Protein AF-0000000066372927 (afdb_homodimer)

Nearest PDB structures (foldseek):
  7dqb-assembly1_A  TM=7.943E-01  e=4.932E-03  Microbacterium hydrocarbonoxydans
  8pvz-assembly1_B  TM=6.864E-01  e=8.449E-03  Deinococcus radiodurans
  3tqn-assembly2_B  TM=5.532E-01  e=3.294E-03  Coxiella burnetii
  2h09-assembly1_A-2  TM=6.814E-01  e=2.836E-02  Escherichia coli
  2qq9-assembly1_A-2  TM=7.497E-01  e=5.196E-02  Corynebacterium diphtheriae

Radius of gyration: 18.51 Å; Cα contacts (8 Å, |Δi|>4): 242; chains: 2; bounding box: 54×47×29 Å

Solvent-accessible surface area (backbone atoms only — not comparable to full-atom values): 10158 Å² total; per-residue (Å²): 132,83,65,49,70,69,56,48,48,37,51,49,54,59,63,58,40,68,78,26,77,84,75,24,36,41,61,60,56,50,11,66,74,66,73,47,49,55,70,62,46,50,57,37,46,50,38,34,36,74,72,30,42,26,36,76,44,95,88,65,16,31,29,77,16,66,55,44,49,51,52,24,50,50,50,52,52,49,51,49,50,52,51,49,51,51,50,53,50,49,54,66,73,93,130,84,65,48,68,69,57,48,48,38,51,50,53,60,63,57,39,66,77,27,80,84,76,24,38,39,63,62,57,50,11,66,74,68,74,45,51,55,69,61,44,48,55,37,46,50,36,35,37,73,72,29,42,24,36,75,44,93,88,66,15,31,32,76,16,66,54,45,49,50,52,25,47,50,49,50,51,50,50,50,51,52,50,49,51,51,49,52,48,51,53,64,73,93

Foldseek 3Di:
DDDDPLVVLLVLLLVVQVPDAPPTAALVRSCVVVVHDSVSSVVSVVVCVVVQQWHQDPVRHIHGGPVVVVVVVVVVVVVVVVVVVVVVVVVVVD/DDDDPLVVLLVLLLVVQVPDAPPTAALVRSCVVVVHDSVSSVVSVVVCVVVQQWHQDPVRHIHGGPVVVVVVVVVVVVVVVVVVVVVVVVVVVD

Sequence (188 aa):
MATSKKAQRLLRVFLAMDAHPVIGISNKELSDGLGLTPSQVSRDIDDLVASGLVIKLENGNYAYGIKTLQIAERFRKQQERLNARLQELENRIYMATSKKAQRLLRVFLAMDAHPVIGISNKELSDGLGLTPSQVSRDIDDLVASGLVIKLENGNYAYGIKTLQIAERFRKQQERLNARLQELENRIY

Secondary structure (DSSP, 8-state):
-PPPHHHHHHHHHHHHGGG-TTT-B-HHHHHHHHT--HHHHHHHHHHHHHHTSEEE-TTS-EEE-HHHHHHHHHHHHHHHHHHHHHHHHHHHH-/-PPPHHHHHHHHHHHHGGG-TTT-B-HHHHHHHHT--HHHHHHHHHHHHHHTSEEE-TTS-EEE-HHHHHHHHHHHHHHHHHHHHHHHHHHHH-

Organism: Neisseria gonorrhoeae (strain ATCC 700825 / FA 1090) (NCBI:txid242231)

InterPro domains:
  IPR036388 Winged helix-like DNA-binding domain superfamily [G3DSA:1.10.10.10] (2-75)
  IPR036390 Winged helix DNA-binding domain superfamily [SSF46785] (6-77)

Structure (mmCIF, N/CA/C/O backbone):
data_AF-0000000066372927-model_v1
#
loop_
_entity.id
_entity.type
_entity.pdbx_description
1 polymer 'DNA-binding phage protein'
#
loop_
_atom_site.group_PDB
_atom_site.id
_atom_site.type_symbol
_atom_site.label_atom_id
_atom_site.label_alt_id
_atom_site.label_comp_id
_atom_site.label_asym_id
_atom_site.label_entity_id
_atom_site.label_seq_id
_atom_site.pdbx_PDB_ins_code
_atom_site.Cartn_x
_atom_site.Cartn_y
_atom_site.Cartn_z
_atom_site.occupancy
_atom_site.B_iso_or_equiv
_atom_site.auth_seq_id
_atom_site.auth_comp_id
_atom_site.auth_asym_id
_atom_site.auth_atom_id
_atom_site.pdbx_PDB_model_num
ATOM 1 N N . MET A 1 1 ? 16.656 -13.039 4.727 1 66.56 1 MET A N 1
ATOM 2 C CA . MET A 1 1 ? 17.469 -11.992 4.102 1 66.56 1 MET A CA 1
ATOM 3 C C . MET A 1 1 ? 17.203 -10.641 4.742 1 66.56 1 MET A C 1
ATOM 5 O O . MET A 1 1 ? 16.125 -10.414 5.301 1 66.56 1 MET A O 1
ATOM 9 N N . ALA A 1 2 ? 18.234 -9.867 4.781 1 77.62 2 ALA A N 1
ATOM 10 C CA . ALA A 1 2 ? 18.172 -8.641 5.562 1 77.62 2 ALA A CA 1
ATOM 11 C C . ALA A 1 2 ? 17.281 -7.598 4.875 1 77.62 2 ALA A C 1
ATOM 13 O O . ALA A 1 2 ? 17.297 -7.484 3.648 1 77.62 2 ALA A O 1
ATOM 14 N N . THR A 1 3 ? 16.328 -7.113 5.418 1 84.88 3 THR A N 1
ATOM 15 C CA . THR A 1 3 ? 15.477 -6.039 4.922 1 84.88 3 THR A CA 1
ATOM 16 C C . THR A 1 3 ? 16.297 -4.785 4.637 1 84.88 3 THR A C 1
ATOM 18 O O . THR A 1 3 ? 17.391 -4.617 5.172 1 84.88 3 THR A O 1
ATOM 21 N N . SER A 1 4 ? 15.844 -4.043 3.639 1 91.25 4 SER A N 1
ATOM 22 C CA . SER A 1 4 ? 16.469 -2.779 3.266 1 91.25 4 SER A CA 1
ATOM 23 C C . SER A 1 4 ? 15.953 -1.633 4.129 1 91.25 4 SER A C 1
ATOM 25 O O . SER A 1 4 ? 14.742 -1.418 4.227 1 91.25 4 SER A O 1
ATOM 27 N N . LYS A 1 5 ? 16.953 -0.936 4.691 1 91.25 5 LYS A N 1
ATOM 28 C CA . LYS A 1 5 ? 16.594 0.198 5.535 1 91.25 5 LYS A CA 1
ATOM 29 C C . LYS A 1 5 ? 15.82 1.253 4.742 1 91.25 5 LYS A C 1
ATOM 31 O O . LYS A 1 5 ? 14.859 1.836 5.242 1 91.25 5 LYS A O 1
ATOM 36 N N . LYS A 1 6 ? 16.328 1.469 3.486 1 91.88 6 LYS A N 1
ATOM 37 C CA . LYS A 1 6 ? 15.68 2.471 2.65 1 91.88 6 LYS A CA 1
ATOM 38 C C . LYS A 1 6 ? 14.258 2.051 2.301 1 91.88 6 LYS A C 1
ATOM 40 O O . LYS A 1 6 ? 13.336 2.867 2.34 1 91.88 6 LYS A O 1
ATOM 45 N N . ALA A 1 7 ? 14.07 0.794 1.932 1 94.19 7 ALA A N 1
ATOM 46 C CA . ALA A 1 7 ? 12.75 0.278 1.608 1 94.19 7 ALA A CA 1
ATOM 47 C C . ALA A 1 7 ? 11.82 0.354 2.816 1 94.19 7 ALA A C 1
ATOM 49 O O . ALA A 1 7 ? 10.656 0.749 2.691 1 94.19 7 ALA A O 1
ATOM 50 N N . GLN A 1 8 ? 12.406 0.034 3.955 1 95.06 8 GLN A N 1
ATOM 51 C CA . GLN A 1 8 ? 11.602 0.059 5.172 1 95.06 8 GLN A CA 1
ATOM 52 C C . GLN A 1 8 ? 11.156 1.48 5.508 1 95.06 8 GLN A C 1
ATOM 54 O O . GLN A 1 8 ? 10.031 1.694 5.953 1 95.06 8 GLN A O 1
ATOM 59 N N . ARG A 1 9 ? 12.031 2.383 5.281 1 95.31 9 ARG A N 1
ATOM 60 C CA . ARG A 1 9 ? 11.68 3.775 5.543 1 95.31 9 ARG A CA 1
ATOM 61 C C . ARG A 1 9 ? 10.547 4.238 4.633 1 95.31 9 ARG A C 1
ATOM 63 O O . ARG A 1 9 ? 9.594 4.859 5.098 1 95.31 9 ARG A O 1
ATOM 70 N N . LEU A 1 10 ? 10.672 3.961 3.406 1 96.25 10 LEU A N 1
ATOM 71 C CA . LEU A 1 10 ? 9.656 4.312 2.42 1 96.25 10 LEU A CA 1
ATOM 72 C C . LEU A 1 10 ? 8.305 3.713 2.793 1 96.25 10 LEU A C 1
ATOM 74 O O . LEU A 1 10 ? 7.281 4.395 2.73 1 96.25 10 LEU A O 1
ATOM 78 N N . LEU A 1 11 ? 8.352 2.512 3.215 1 96.38 11 LEU A N 1
ATOM 79 C CA . LEU A 1 11 ? 7.117 1.812 3.562 1 96.38 11 LEU A CA 1
ATOM 80 C C . LEU A 1 11 ? 6.516 2.371 4.848 1 96.38 11 LEU A C 1
ATOM 82 O O . LEU A 1 11 ? 5.293 2.434 4.992 1 96.38 11 LEU A O 1
ATOM 86 N N . ARG A 1 12 ? 7.34 2.791 5.762 1 94.44 12 ARG A N 1
ATOM 87 C CA . ARG A 1 12 ? 6.871 3.447 6.977 1 94.44 12 ARG A CA 1
ATOM 88 C C . ARG A 1 12 ? 6.188 4.77 6.656 1 94.44 12 ARG A C 1
ATOM 90 O O . ARG A 1 12 ? 5.156 5.102 7.25 1 94.44 12 ARG A O 1
ATOM 97 N N . VAL A 1 13 ? 6.77 5.465 5.75 1 94.88 13 VAL A N 1
ATOM 98 C CA . VAL A 1 13 ? 6.176 6.73 5.324 1 94.88 13 VAL A CA 1
ATOM 99 C C . VAL A 1 13 ? 4.793 6.477 4.73 1 94.88 13 VAL A C 1
ATOM 101 O O . VAL A 1 13 ? 3.834 7.176 5.055 1 94.88 13 VAL A O 1
ATOM 104 N N . PHE A 1 14 ? 4.66 5.488 3.914 1 94.38 14 PHE A N 1
ATOM 105 C CA . PHE A 1 14 ? 3.391 5.117 3.297 1 94.38 14 PHE A CA 1
ATOM 106 C C . PHE A 1 14 ? 2.344 4.801 4.359 1 94.38 14 PHE A C 1
ATOM 108 O O . PHE A 1 14 ? 1.221 5.305 4.301 1 94.38 14 PHE A O 1
ATOM 115 N N . LEU A 1 15 ? 2.744 4.043 5.324 1 92.5 15 LEU A N 1
ATOM 116 C CA . LEU A 1 15 ? 1.825 3.604 6.371 1 92.5 15 LEU A CA 1
ATOM 117 C C . LEU A 1 15 ? 1.391 4.781 7.238 1 92.5 15 LEU A C 1
ATOM 119 O O . LEU A 1 15 ? 0.262 4.805 7.734 1 92.5 15 LEU A O 1
ATOM 123 N N . ALA A 1 16 ? 2.217 5.734 7.352 1 90.25 16 ALA A N 1
ATOM 124 C CA . ALA A 1 16 ? 1.965 6.879 8.219 1 90.25 16 ALA A CA 1
ATOM 125 C C . ALA A 1 16 ? 0.988 7.859 7.574 1 90.25 16 ALA A C 1
ATOM 127 O O . ALA A 1 16 ? 0.454 8.742 8.242 1 90.25 16 ALA A O 1
ATOM 128 N N . MET A 1 17 ? 0.729 7.75 6.309 1 87.06 17 MET A N 1
ATOM 129 C CA . MET A 1 17 ? -0.155 8.656 5.586 1 87.06 17 MET A CA 1
ATOM 130 C C . MET A 1 17 ? -1.59 8.539 6.086 1 87.06 17 MET A C 1
ATOM 132 O O . MET A 1 17 ? -2.43 9.391 5.789 1 87.06 17 MET A O 1
ATOM 136 N N . ASP A 1 18 ? -1.866 7.52 6.727 1 75.25 18 ASP A N 1
ATOM 137 C CA . ASP A 1 18 ? -3.211 7.184 7.184 1 75.25 18 ASP A CA 1
ATOM 138 C C . ASP A 1 18 ? -3.74 8.234 8.156 1 75.25 18 ASP A C 1
ATOM 140 O O . ASP A 1 18 ? -4.941 8.281 8.438 1 75.25 18 ASP A O 1
ATOM 144 N N . ALA A 1 19 ? -3.014 9.086 8.578 1 65.31 19 ALA A N 1
ATOM 145 C CA . ALA A 1 19 ? -3.352 9.953 9.703 1 65.31 19 ALA A CA 1
ATOM 146 C C . ALA A 1 19 ? -4.457 10.938 9.32 1 65.31 19 ALA A C 1
ATOM 148 O O . ALA A 1 19 ? -5.332 11.234 10.133 1 65.31 19 ALA A O 1
ATOM 149 N N . HIS A 1 20 ? -4.41 11.453 8.07 1 65.38 20 HIS A N 1
ATOM 150 C CA . HIS A 1 20 ? -5.41 12.445 7.699 1 65.38 20 HIS A CA 1
ATOM 151 C C . HIS A 1 20 ? -6.004 12.141 6.324 1 65.38 20 HIS A C 1
ATOM 153 O O . HIS A 1 20 ? -5.609 12.75 5.328 1 65.38 20 HIS A O 1
ATOM 159 N N . PRO A 1 21 ? -7.004 11.352 6.32 1 60.75 21 PRO A N 1
ATOM 160 C CA . PRO A 1 21 ? -7.484 10.836 5.039 1 60.75 21 PRO A CA 1
ATOM 161 C C . PRO A 1 21 ? -8.164 11.906 4.191 1 60.75 21 PRO A C 1
ATOM 163 O O . PRO A 1 21 ? -8.125 11.844 2.959 1 60.75 21 PRO A O 1
ATOM 166 N N . VAL A 1 22 ? -8.656 12.938 4.793 1 63.72 22 VAL A N 1
ATOM 167 C CA . VAL A 1 22 ? -9.422 13.914 4.035 1 63.72 22 VAL A CA 1
ATOM 168 C C . VAL A 1 22 ? -8.5 15.039 3.564 1 63.72 22 VAL A C 1
ATOM 170 O O . VAL A 1 22 ? -8.461 15.359 2.373 1 63.72 22 VAL A O 1
ATOM 173 N N . ILE A 1 23 ? -7.762 15.555 4.418 1 74.81 23 ILE A N 1
ATOM 174 C CA . ILE A 1 23 ? -6.988 16.75 4.102 1 74.81 23 ILE A CA 1
ATOM 175 C C . ILE A 1 23 ? -5.555 16.359 3.748 1 74.81 23 ILE A C 1
ATOM 177 O O . ILE A 1 23 ? -4.797 17.172 3.217 1 74.81 23 ILE A O 1
ATOM 181 N N . GLY A 1 24 ? -5.324 15.07 3.926 1 86.75 24 GLY A N 1
ATOM 182 C CA . GLY A 1 24 ? -3.965 14.617 3.676 1 86.75 24 GLY A CA 1
ATOM 183 C C . GLY A 1 24 ? -2.998 14.984 4.785 1 86.75 24 GLY A C 1
ATOM 184 O O . GLY A 1 24 ? -3.406 15.516 5.82 1 86.75 24 GLY A O 1
ATOM 185 N N . ILE A 1 25 ? -1.783 14.656 4.684 1 92.12 25 ILE A N 1
ATOM 186 C CA . ILE A 1 25 ? -0.74 14.891 5.676 1 92.12 25 ILE A CA 1
ATOM 187 C C . ILE A 1 25 ? 0.434 15.625 5.031 1 92.12 25 ILE A C 1
ATOM 189 O O . ILE A 1 25 ? 0.807 15.328 3.893 1 92.12 25 ILE A O 1
ATOM 193 N N . SER A 1 26 ? 0.956 16.5 5.77 1 93.88 26 SER A N 1
ATOM 194 C CA . SER A 1 26 ? 2.047 17.297 5.223 1 93.88 26 SER A CA 1
ATOM 195 C C . SER A 1 26 ? 3.389 16.594 5.398 1 93.88 26 SER A C 1
ATOM 197 O O . SER A 1 26 ? 3.512 15.672 6.199 1 93.88 26 SER A O 1
ATOM 199 N N . ASN A 1 27 ? 4.332 17.078 4.598 1 94 27 ASN A N 1
ATOM 200 C CA . ASN A 1 27 ? 5.703 16.609 4.746 1 94 27 ASN A CA 1
ATOM 201 C C . ASN A 1 27 ? 6.207 16.781 6.176 1 94 27 ASN A C 1
ATOM 203 O O . ASN A 1 27 ? 6.84 15.883 6.734 1 94 27 ASN A O 1
ATOM 207 N N . LYS A 1 28 ? 5.84 17.875 6.734 1 93.94 28 LYS A N 1
ATOM 208 C CA . LYS A 1 28 ? 6.273 18.188 8.094 1 93.94 28 LYS A CA 1
ATOM 209 C C . LYS A 1 28 ? 5.664 17.234 9.102 1 93.94 28 LYS A C 1
ATOM 211 O O . LYS A 1 28 ? 6.355 16.734 9.992 1 93.94 28 LYS A O 1
ATOM 216 N N . GLU A 1 29 ? 4.48 17.031 8.992 1 93.31 29 GLU A N 1
ATOM 217 C CA . GLU A 1 29 ? 3.795 16.125 9.906 1 93.31 29 GLU A CA 1
ATOM 218 C C . GLU A 1 29 ? 4.363 14.711 9.797 1 93.31 29 GLU A C 1
ATOM 220 O O . GLU A 1 29 ? 4.523 14.023 10.812 1 93.31 29 GLU A O 1
ATOM 225 N N . LEU A 1 30 ? 4.641 14.297 8.617 1 94.12 30 LEU A N 1
ATOM 226 C CA . LEU A 1 30 ? 5.258 12.992 8.406 1 94.12 30 LEU A CA 1
ATOM 227 C C . LEU A 1 30 ? 6.645 12.945 9.039 1 94.12 30 LEU A C 1
ATOM 229 O O . LEU A 1 30 ? 6.98 11.977 9.734 1 94.12 30 LEU A O 1
ATOM 233 N N . SER A 1 31 ? 7.363 13.961 8.758 1 96.19 31 SER A N 1
ATOM 234 C CA . SER A 1 31 ? 8.711 14.047 9.305 1 96.19 31 SER A CA 1
ATOM 235 C C . SER A 1 31 ? 8.688 14 10.836 1 96.19 31 SER A C 1
ATOM 237 O O . SER A 1 31 ? 9.406 13.211 11.445 1 96.19 31 SER A O 1
ATOM 239 N N . ASP A 1 32 ? 7.863 14.812 11.445 1 94.81 32 ASP A N 1
ATOM 240 C CA . ASP A 1 32 ? 7.746 14.875 12.898 1 94.81 32 ASP A CA 1
ATOM 241 C C . ASP A 1 32 ? 7.262 13.547 13.469 1 94.81 32 ASP A C 1
ATOM 243 O O . ASP A 1 32 ? 7.812 13.047 14.453 1 94.81 32 ASP A O 1
ATOM 247 N N . GLY A 1 33 ? 6.328 13 12.852 1 92.88 33 GLY A N 1
ATOM 248 C CA . GLY A 1 33 ? 5.715 11.773 13.344 1 92.88 33 GLY A CA 1
ATOM 249 C C . GLY A 1 33 ? 6.625 10.57 13.227 1 92.88 33 GLY A C 1
ATOM 250 O O . GLY A 1 33 ? 6.547 9.648 14.047 1 92.88 33 GLY A O 1
ATOM 251 N N . LEU A 1 34 ? 7.516 10.594 12.266 1 94.62 34 LEU A N 1
ATOM 252 C CA . LEU A 1 34 ? 8.352 9.422 11.992 1 94.62 34 LEU A CA 1
ATOM 253 C C . LEU A 1 34 ? 9.766 9.633 12.523 1 94.62 34 LEU A C 1
ATOM 255 O O . LEU A 1 34 ? 10.578 8.711 12.523 1 94.62 34 LEU A O 1
ATOM 259 N N . GLY A 1 35 ? 10.031 10.828 12.938 1 96.19 35 GLY A N 1
ATOM 260 C CA . GLY A 1 35 ? 11.383 11.125 13.367 1 96.19 35 GLY A CA 1
ATOM 261 C C . GLY A 1 35 ? 12.383 11.156 12.227 1 96.19 35 GLY A C 1
ATOM 262 O O . GLY A 1 35 ? 13.516 10.703 12.367 1 96.19 35 GLY A O 1
ATOM 263 N N . LEU A 1 36 ? 11.953 11.578 11.109 1 95.81 36 LEU A N 1
ATOM 264 C CA . LEU A 1 36 ? 12.781 11.719 9.906 1 95.81 36 LEU A CA 1
ATOM 265 C C . LEU A 1 36 ? 12.922 13.188 9.523 1 95.81 36 LEU A C 1
ATOM 267 O O . LEU A 1 36 ? 12.109 14.023 9.93 1 95.81 36 LEU A O 1
ATOM 271 N N . THR A 1 37 ? 13.898 13.453 8.734 1 95.19 37 THR A N 1
ATOM 272 C CA . THR A 1 37 ? 14.016 14.805 8.203 1 95.19 37 THR A CA 1
ATOM 273 C C . THR A 1 37 ? 13.07 15 7.023 1 95.19 37 THR A C 1
ATOM 275 O O . THR A 1 37 ? 12.734 14.047 6.316 1 95.19 37 THR A O 1
ATOM 278 N N . PRO A 1 38 ? 12.68 16.266 6.805 1 94.56 38 PRO A N 1
ATOM 279 C CA . PRO A 1 38 ? 11.836 16.531 5.641 1 94.56 38 PRO A CA 1
ATOM 280 C C . PRO A 1 38 ? 12.461 16.062 4.332 1 94.56 38 PRO A C 1
ATOM 282 O O . PRO A 1 38 ? 11.75 15.617 3.426 1 94.56 38 PRO A O 1
ATOM 285 N N . SER A 1 39 ? 13.648 16.125 4.27 1 94.06 39 SER A N 1
ATOM 286 C CA . SER A 1 39 ? 14.336 15.695 3.057 1 94.06 39 SER A CA 1
ATOM 287 C C . SER A 1 39 ? 14.219 14.18 2.873 1 94.06 39 SER A C 1
ATOM 289 O O . SER A 1 39 ? 14.062 13.703 1.75 1 94.06 39 SER A O 1
ATOM 291 N N . GLN A 1 40 ? 14.344 13.422 3.941 1 93.44 40 GLN A N 1
ATOM 292 C CA . GLN A 1 40 ? 14.195 11.977 3.893 1 93.44 40 GLN A CA 1
ATOM 293 C C . GLN A 1 40 ? 12.781 11.578 3.48 1 93.44 40 GLN A C 1
ATOM 295 O O . GLN A 1 40 ? 12.594 10.648 2.691 1 93.44 40 GLN A O 1
ATOM 300 N N . VAL A 1 41 ? 11.82 12.336 3.979 1 95.19 41 VAL A N 1
ATOM 301 C CA . VAL A 1 41 ? 10.422 12.047 3.676 1 95.19 41 VAL A CA 1
ATOM 302 C C . VAL A 1 41 ? 10.125 12.391 2.219 1 95.19 41 VAL A C 1
ATOM 304 O O . VAL A 1 41 ? 9.438 11.641 1.521 1 95.19 41 VAL A O 1
ATOM 307 N N . SER A 1 42 ? 10.617 13.438 1.764 1 94.31 42 SER A N 1
ATOM 308 C CA . SER A 1 42 ? 10.336 13.914 0.414 1 94.31 42 SER A CA 1
ATOM 309 C C . SER A 1 42 ? 10.766 12.891 -0.635 1 94.31 42 SER A C 1
ATOM 311 O O . SER A 1 42 ? 10.031 12.641 -1.597 1 94.31 42 SER A O 1
ATOM 313 N N . ARG A 1 43 ? 11.875 12.312 -0.42 1 94.5 43 ARG A N 1
ATOM 314 C CA . ARG A 1 43 ? 12.359 11.32 -1.373 1 94.5 43 ARG A CA 1
ATOM 315 C C . ARG A 1 43 ? 11.453 10.102 -1.399 1 94.5 43 ARG A C 1
ATOM 317 O O . ARG A 1 43 ? 11.148 9.562 -2.471 1 94.5 43 ARG A O 1
ATOM 324 N N . ASP A 1 44 ? 11.133 9.711 -0.284 1 95.5 44 ASP A N 1
ATOM 325 C CA . ASP A 1 44 ? 10.258 8.555 -0.184 1 95.5 44 ASP A CA 1
ATOM 326 C C . ASP A 1 44 ? 8.891 8.852 -0.794 1 95.5 44 ASP A C 1
ATOM 328 O O . ASP A 1 44 ? 8.344 8.031 -1.534 1 95.5 44 ASP A O 1
ATOM 332 N N . ILE A 1 45 ? 8.453 10.023 -0.522 1 95.44 45 ILE A N 1
ATOM 333 C CA . ILE A 1 45 ? 7.145 10.43 -1.029 1 95.44 45 ILE A CA 1
ATOM 334 C C . ILE A 1 45 ? 7.184 10.5 -2.555 1 95.44 45 ILE A C 1
ATOM 336 O O . ILE A 1 45 ? 6.227 10.102 -3.225 1 95.44 45 ILE A O 1
ATOM 340 N N . ASP A 1 46 ? 8.219 10.992 -3.041 1 95.94 46 ASP A N 1
ATOM 341 C CA . ASP A 1 46 ? 8.367 11.078 -4.492 1 95.94 46 ASP A CA 1
ATOM 342 C C . ASP A 1 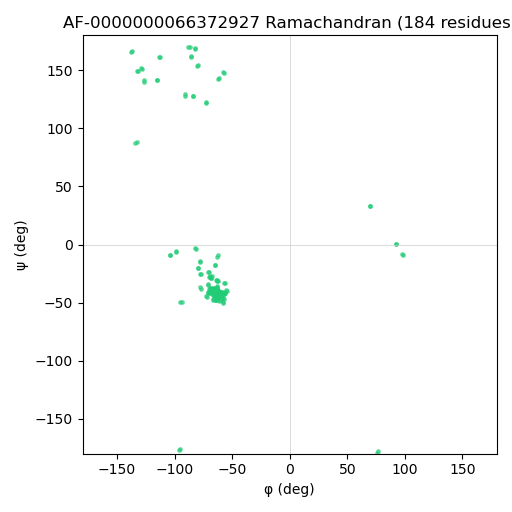46 ? 8.219 9.703 -5.137 1 95.94 46 ASP A C 1
ATOM 344 O O . ASP A 1 46 ? 7.551 9.562 -6.168 1 95.94 46 ASP A O 1
ATOM 348 N N . ASP A 1 47 ? 8.773 8.734 -4.57 1 96.62 47 ASP A N 1
ATOM 349 C CA . ASP A 1 47 ? 8.656 7.371 -5.078 1 96.62 47 ASP A CA 1
ATOM 350 C C . ASP A 1 47 ? 7.223 6.855 -4.953 1 96.62 47 ASP A C 1
ATOM 352 O O . ASP A 1 47 ? 6.719 6.176 -5.848 1 96.62 47 ASP A O 1
ATOM 356 N N . LEU A 1 48 ? 6.609 7.18 -3.9 1 96.69 48 LEU A N 1
ATOM 357 C CA . LEU A 1 48 ? 5.238 6.754 -3.66 1 96.69 48 LEU A CA 1
ATOM 358 C C . LEU A 1 48 ? 4.277 7.438 -4.629 1 96.69 48 LEU A C 1
ATOM 360 O O . LEU A 1 48 ? 3.34 6.812 -5.125 1 96.69 48 LEU A O 1
ATOM 364 N N . VAL A 1 49 ? 4.539 8.688 -4.91 1 95.81 49 VAL A N 1
ATOM 365 C CA . VAL A 1 49 ? 3.727 9.445 -5.855 1 95.81 49 VAL A CA 1
ATOM 366 C C . VAL A 1 49 ? 3.908 8.891 -7.266 1 95.81 49 VAL A C 1
ATOM 368 O O . VAL A 1 49 ? 2.93 8.664 -7.98 1 95.81 49 VAL A O 1
ATOM 371 N N . ALA A 1 50 ? 5.07 8.609 -7.566 1 96.38 50 ALA A N 1
ATOM 372 C CA . ALA A 1 50 ? 5.379 8.07 -8.891 1 96.38 50 ALA A CA 1
ATOM 373 C C . ALA A 1 50 ? 4.699 6.723 -9.102 1 96.38 50 ALA A C 1
ATOM 375 O O . ALA A 1 50 ? 4.32 6.379 -10.227 1 96.38 50 ALA A O 1
ATOM 376 N N . SER A 1 51 ? 4.5 5.957 -8.102 1 95.25 51 SER A N 1
ATOM 377 C CA . SER A 1 51 ? 3.885 4.637 -8.18 1 95.25 51 SER A CA 1
ATOM 378 C C . SER A 1 51 ? 2.367 4.738 -8.273 1 95.25 51 SER A C 1
ATOM 380 O O . SER A 1 51 ? 1.691 3.75 -8.578 1 95.25 51 SER A O 1
ATOM 382 N N . GLY A 1 52 ? 1.843 5.93 -7.848 1 95.12 52 GLY A N 1
ATOM 383 C CA . GLY A 1 52 ? 0.4 6.113 -7.832 1 95.12 52 GLY A CA 1
ATOM 384 C C . GLY A 1 52 ? -0.234 5.746 -6.508 1 95.12 52 GLY A C 1
ATOM 385 O O . GLY A 1 52 ? -1.442 5.906 -6.324 1 95.12 52 GLY A O 1
ATOM 386 N N . LEU A 1 53 ? 0.575 5.32 -5.555 1 94.81 53 LEU A N 1
ATOM 387 C CA . LEU A 1 53 ? 0.071 4.93 -4.242 1 94.81 53 LEU A CA 1
ATOM 388 C C . LEU A 1 53 ? -0.244 6.152 -3.393 1 94.81 53 LEU A C 1
ATOM 390 O O . LEU A 1 53 ? -1.056 6.082 -2.467 1 94.81 53 LEU A O 1
ATOM 394 N N . VAL A 1 54 ? 0.46 7.223 -3.732 1 94.19 54 VAL A N 1
ATOM 395 C CA . VAL A 1 54 ? 0.266 8.5 -3.055 1 94.19 54 VAL A CA 1
ATOM 396 C C . VAL A 1 54 ? 0.041 9.602 -4.086 1 94.19 54 VAL A C 1
ATOM 398 O O . VAL A 1 54 ? 0.508 9.5 -5.223 1 94.19 54 VAL A O 1
ATOM 401 N N . ILE A 1 55 ? -0.707 10.609 -3.643 1 93.56 55 ILE A N 1
ATOM 402 C CA . ILE A 1 55 ? -0.921 11.773 -4.504 1 93.56 55 ILE A CA 1
ATOM 403 C C . ILE A 1 55 ? -0.671 13.055 -3.711 1 93.56 55 ILE A C 1
ATOM 405 O O . ILE A 1 55 ? -0.923 13.102 -2.504 1 93.56 55 ILE A O 1
ATOM 409 N N . LYS A 1 56 ? -0.232 14 -4.43 1 93.81 56 LYS A N 1
ATOM 410 C CA . LYS A 1 56 ? -0.123 15.336 -3.846 1 93.81 56 LYS A CA 1
ATOM 411 C C . LYS A 1 56 ? -1.396 16.141 -4.078 1 93.81 56 LYS A C 1
ATOM 413 O O . LYS A 1 56 ? -1.847 16.281 -5.215 1 93.81 56 LYS A O 1
ATOM 418 N N . LEU A 1 57 ? -1.879 16.672 -3.059 1 92.5 57 LEU A N 1
ATOM 419 C CA . LEU A 1 57 ? -3.113 17.438 -3.146 1 92.5 57 LEU A CA 1
ATOM 420 C C . LEU A 1 57 ? -2.818 18.906 -3.48 1 92.5 57 LEU A C 1
ATOM 422 O O . LEU A 1 57 ? -1.665 19.328 -3.422 1 92.5 57 LEU A O 1
ATOM 426 N N . GLU A 1 58 ? -3.875 19.594 -3.779 1 92.56 58 GLU A N 1
ATOM 427 C CA . GLU A 1 58 ? -3.746 20.984 -4.164 1 92.56 58 GLU A CA 1
ATOM 428 C C . GLU A 1 58 ? -3.186 21.828 -3.018 1 92.56 58 GLU A C 1
ATOM 430 O O . GLU A 1 58 ? -2.465 22.797 -3.25 1 92.56 58 GLU A O 1
ATOM 435 N N . ASN A 1 59 ? -3.455 21.453 -1.842 1 91.12 59 ASN A N 1
ATOM 436 C CA . ASN A 1 59 ? -3.004 22.203 -0.673 1 91.12 59 ASN A CA 1
ATOM 437 C C . ASN A 1 59 ? -1.562 21.859 -0.312 1 91.12 59 ASN A C 1
ATOM 439 O O . ASN A 1 59 ? -1.021 22.391 0.662 1 91.12 59 ASN A O 1
ATOM 443 N N . GLY A 1 60 ? -1.022 20.922 -1.073 1 93.06 60 GLY A N 1
ATOM 444 C CA . GLY A 1 60 ? 0.367 20.562 -0.835 1 93.06 60 GLY A CA 1
ATOM 445 C C . GLY A 1 60 ? 0.526 19.328 0.027 1 93.06 60 GLY A C 1
ATOM 446 O O . GLY A 1 60 ? 1.632 18.797 0.167 1 93.06 60 GLY A O 1
ATOM 447 N N . ASN A 1 61 ? -0.56 18.859 0.573 1 93.38 61 ASN A N 1
ATOM 448 C CA . ASN A 1 61 ? -0.523 17.672 1.402 1 93.38 61 ASN A CA 1
ATOM 449 C C . ASN A 1 61 ? -0.557 16.391 0.554 1 93.38 61 ASN A C 1
ATOM 451 O O . ASN A 1 61 ? -0.787 16.453 -0.655 1 93.38 61 ASN A O 1
ATOM 455 N N . TYR A 1 62 ? -0.285 15.336 1.243 1 93.31 62 TYR A N 1
ATOM 456 C CA . TYR A 1 62 ? -0.245 14.047 0.562 1 93.31 62 TYR A CA 1
ATOM 457 C C . TYR A 1 62 ? -1.348 13.125 1.072 1 93.31 62 TYR A C 1
ATOM 459 O O . TYR A 1 62 ? -1.646 13.109 2.27 1 93.31 62 TYR A O 1
ATOM 467 N N . ALA A 1 63 ? -1.892 12.406 0.119 1 92 63 ALA A N 1
ATOM 468 C CA . ALA A 1 63 ? -2.934 11.438 0.433 1 92 63 ALA A CA 1
ATOM 469 C C . ALA A 1 63 ? -2.721 10.133 -0.339 1 92 63 ALA A C 1
ATOM 471 O O . ALA A 1 63 ? -1.864 10.062 -1.225 1 92 63 ALA A O 1
ATOM 472 N N . TYR A 1 64 ? -3.459 9.148 0.134 1 91.75 64 TYR A N 1
ATOM 473 C CA . TYR A 1 64 ? -3.408 7.91 -0.635 1 91.75 64 TYR A CA 1
ATOM 474 C C . TYR A 1 64 ? -3.934 8.125 -2.049 1 91.75 64 TYR A C 1
ATOM 476 O O . TYR A 1 64 ? -4.914 8.844 -2.252 1 91.75 64 TYR A O 1
ATOM 484 N N . GLY A 1 65 ? -3.355 7.5 -2.98 1 91.06 65 GLY A N 1
ATOM 485 C CA . GLY A 1 65 ? -3.682 7.684 -4.387 1 91.06 65 GLY A CA 1
ATOM 486 C C . GLY A 1 65 ? -4.668 6.652 -4.906 1 91.06 65 GLY A C 1
ATOM 487 O O . GLY A 1 65 ? -5.164 5.82 -4.148 1 91.06 65 GLY A O 1
ATOM 488 N N . ILE A 1 66 ? -4.926 6.719 -6.137 1 90.12 66 ILE A N 1
ATOM 489 C CA . ILE A 1 66 ? -5.961 5.926 -6.793 1 90.12 66 ILE A CA 1
ATOM 490 C C . ILE A 1 66 ? -5.621 4.441 -6.688 1 90.12 66 ILE A C 1
ATOM 492 O O . ILE A 1 66 ? -6.508 3.605 -6.504 1 90.12 66 ILE A O 1
ATOM 496 N N . LYS A 1 67 ? -4.371 4.102 -6.773 1 91.5 67 LYS A N 1
ATOM 497 C CA . LYS A 1 67 ? -3.984 2.697 -6.715 1 91.5 67 LYS A CA 1
ATOM 498 C C . LYS A 1 67 ? -4.254 2.109 -5.332 1 91.5 67 LYS A C 1
ATOM 500 O O . LYS A 1 67 ? -4.672 0.955 -5.215 1 91.5 67 LYS A O 1
ATOM 505 N N . THR A 1 68 ? -3.994 2.879 -4.344 1 90.69 68 THR A N 1
ATOM 506 C CA . THR A 1 68 ? -4.316 2.434 -2.994 1 90.69 68 THR A CA 1
ATOM 507 C C . THR A 1 68 ? -5.82 2.221 -2.84 1 90.69 68 THR A C 1
ATOM 509 O O . THR A 1 68 ? -6.254 1.22 -2.264 1 90.69 68 THR A O 1
ATOM 512 N N . LEU A 1 69 ? -6.547 3.102 -3.422 1 87.5 69 LEU A N 1
ATOM 513 C CA . LEU A 1 69 ? -8 3 -3.367 1 87.5 69 LEU A CA 1
ATOM 514 C C . LEU A 1 69 ? -8.484 1.758 -4.105 1 87.5 69 LEU A C 1
ATOM 516 O O . LEU A 1 69 ? -9.445 1.111 -3.678 1 87.5 69 LEU A O 1
ATOM 520 N N . GLN A 1 70 ? -7.902 1.5 -5.148 1 89.19 70 GLN A N 1
ATOM 521 C CA . GLN A 1 70 ? -8.25 0.315 -5.926 1 89.19 70 GLN A CA 1
ATOM 522 C C . GLN A 1 70 ? -7.996 -0.961 -5.129 1 89.19 70 GLN A C 1
ATOM 524 O O . GLN A 1 70 ? -8.789 -1.904 -5.188 1 89.19 70 GLN A O 1
ATOM 529 N N . ILE A 1 71 ? -6.918 -0.943 -4.449 1 87.38 71 ILE A N 1
ATOM 530 C CA . ILE A 1 71 ? -6.605 -2.074 -3.584 1 87.38 71 ILE A CA 1
ATOM 531 C C . ILE A 1 71 ? -7.691 -2.229 -2.523 1 87.38 71 ILE A C 1
ATOM 533 O O . ILE A 1 71 ? -8.203 -3.328 -2.303 1 87.38 71 ILE A O 1
ATOM 537 N N . ALA A 1 72 ? -8.008 -1.144 -1.899 1 85.06 72 ALA A N 1
ATOM 538 C CA . ALA A 1 72 ? -9.047 -1.141 -0.871 1 85.06 72 ALA A CA 1
ATOM 539 C C . ALA A 1 72 ? -10.375 -1.646 -1.428 1 85.06 72 ALA A C 1
ATOM 541 O O . ALA A 1 72 ? -11.078 -2.41 -0.767 1 85.06 72 ALA A O 1
ATOM 542 N N . GLU A 1 73 ? -10.68 -1.232 -2.602 1 85.38 73 GLU A N 1
ATOM 543 C CA . GLU A 1 73 ? -11.938 -1.61 -3.238 1 85.38 73 GLU A CA 1
ATOM 544 C C . GLU A 1 73 ? -11.977 -3.107 -3.535 1 85.38 73 GLU A C 1
ATOM 546 O O . GLU A 1 73 ? -13.031 -3.742 -3.408 1 85.38 73 GLU A O 1
ATOM 551 N N . ARG A 1 74 ? -10.938 -3.566 -3.902 1 83.69 74 ARG A N 1
ATOM 552 C CA . ARG A 1 74 ? -10.867 -5 -4.176 1 83.69 74 ARG A CA 1
ATOM 553 C C . ARG A 1 74 ? -11.117 -5.809 -2.906 1 83.69 74 ARG A C 1
ATOM 555 O O . ARG A 1 74 ? -11.789 -6.844 -2.945 1 83.69 74 ARG A O 1
ATOM 562 N N . PHE A 1 75 ? -10.586 -5.352 -1.851 1 81.19 75 PHE A N 1
ATOM 563 C CA . PHE A 1 75 ? -10.828 -6.008 -0.573 1 81.19 75 PHE A CA 1
ATOM 564 C C . PHE A 1 75 ? -12.305 -5.949 -0.208 1 81.19 75 PHE A C 1
ATOM 566 O O . PHE A 1 75 ? -12.875 -6.938 0.266 1 81.19 75 PHE A O 1
ATOM 573 N N . ARG A 1 76 ? -12.75 -4.816 -0.412 1 80.88 76 ARG A N 1
ATOM 574 C CA . ARG A 1 76 ? -14.164 -4.645 -0.113 1 80.88 76 ARG A CA 1
ATOM 575 C C . ARG A 1 76 ? -15.016 -5.621 -0.914 1 80.88 76 ARG A C 1
ATOM 577 O O . ARG A 1 76 ? -15.906 -6.273 -0.363 1 80.88 76 ARG A O 1
ATOM 584 N N . LYS A 1 77 ? -14.711 -5.711 -2.148 1 83.5 77 LYS A N 1
ATOM 585 C CA . LYS A 1 77 ? -15.469 -6.59 -3.035 1 83.5 77 LYS A CA 1
ATOM 586 C C . LYS A 1 77 ? -15.289 -8.055 -2.633 1 83.5 77 LYS A C 1
ATOM 588 O O . LYS A 1 77 ? -16.25 -8.828 -2.672 1 83.5 77 LYS A O 1
ATOM 593 N N . GLN A 1 78 ? -14.141 -8.352 -2.332 1 78.81 78 GLN A N 1
ATOM 594 C CA . GLN A 1 78 ? -13.875 -9.719 -1.902 1 78.81 78 GLN A CA 1
ATOM 595 C C . GLN A 1 78 ? -14.617 -10.055 -0.614 1 78.81 78 GLN A C 1
ATOM 597 O O . GLN A 1 78 ? -15.172 -11.141 -0.473 1 78.81 78 GLN A O 1
ATOM 602 N N . GLN A 1 79 ? -14.547 -9.172 0.288 1 77.12 79 GLN A N 1
ATOM 603 C CA . GLN A 1 79 ? -15.281 -9.359 1.538 1 77.12 79 GLN A CA 1
ATOM 604 C C . GLN A 1 79 ? -16.781 -9.516 1.285 1 77.12 79 GLN A C 1
ATOM 606 O O . GLN A 1 79 ? -17.438 -10.344 1.921 1 77.12 79 GLN A O 1
ATOM 611 N N . GLU A 1 80 ? -17.234 -8.719 0.424 1 81.5 80 GLU A N 1
ATOM 612 C CA . GLU A 1 80 ? -18.641 -8.789 0.069 1 81.5 80 GLU A CA 1
ATOM 613 C C . GLU A 1 80 ? -18.984 -10.148 -0.535 1 81.5 80 GLU A C 1
ATOM 615 O O . GLU A 1 80 ? -20.047 -10.719 -0.233 1 81.5 80 GLU A O 1
ATOM 620 N N . ARG A 1 81 ? -18.156 -10.602 -1.383 1 82.25 81 ARG A N 1
ATOM 621 C CA . ARG A 1 81 ? -18.359 -11.898 -2.008 1 82.25 81 ARG A CA 1
ATOM 622 C C . ARG A 1 81 ? -18.344 -13.016 -0.969 1 82.25 81 ARG A C 1
ATOM 624 O O . ARG A 1 81 ? -19.156 -13.945 -1.028 1 82.25 81 ARG A O 1
ATOM 631 N N . LEU A 1 82 ? -17.422 -12.977 -0.068 1 79.69 82 LEU A N 1
ATOM 632 C CA . LEU A 1 82 ? -17.312 -13.984 0.978 1 79.69 82 LEU A CA 1
ATOM 633 C C . LEU A 1 82 ? -18.547 -13.961 1.881 1 79.69 82 LEU A C 1
ATOM 635 O O . LEU A 1 82 ? -19.078 -15.008 2.256 1 79.69 82 LEU A O 1
ATOM 639 N N . ASN A 1 83 ? -18.938 -12.766 2.223 1 81.75 83 ASN A N 1
ATOM 640 C CA . ASN A 1 83 ? -20.156 -12.617 3.025 1 81.75 83 ASN A CA 1
ATOM 641 C C . ASN A 1 83 ? -21.375 -13.172 2.301 1 81.75 83 ASN A C 1
ATOM 643 O O . ASN A 1 83 ? -22.234 -13.805 2.916 1 81.75 83 ASN A O 1
ATOM 647 N N . ALA A 1 84 ? -21.391 -12.883 1.077 1 85.38 84 ALA A N 1
ATOM 648 C CA . ALA A 1 84 ? -22.5 -13.375 0.267 1 85.38 84 ALA A CA 1
ATOM 649 C C . ALA A 1 84 ? -22.5 -14.898 0.213 1 85.38 84 ALA A C 1
ATOM 651 O O . ALA A 1 84 ? -23.562 -15.531 0.286 1 85.38 84 ALA A O 1
ATOM 652 N N . ARG A 1 85 ? -21.422 -15.453 0.102 1 80.31 85 ARG A N 1
ATOM 653 C CA . ARG A 1 85 ? -21.297 -16.906 0.063 1 80.31 85 ARG A CA 1
ATOM 654 C C . ARG A 1 85 ? -21.703 -17.531 1.395 1 80.31 85 ARG A C 1
ATOM 656 O O . ARG A 1 85 ? -22.359 -18.578 1.424 1 80.31 85 ARG A O 1
ATOM 663 N N . LEU A 1 86 ? -21.281 -16.875 2.406 1 84.38 86 LEU A N 1
ATOM 664 C CA . LEU A 1 86 ? -21.625 -17.375 3.738 1 84.38 86 LEU A CA 1
ATOM 665 C C . LEU A 1 86 ? -23.125 -17.281 3.988 1 84.38 86 LEU A C 1
ATOM 667 O O . LEU A 1 86 ? -23.719 -18.172 4.59 1 84.38 86 LEU A O 1
ATOM 671 N 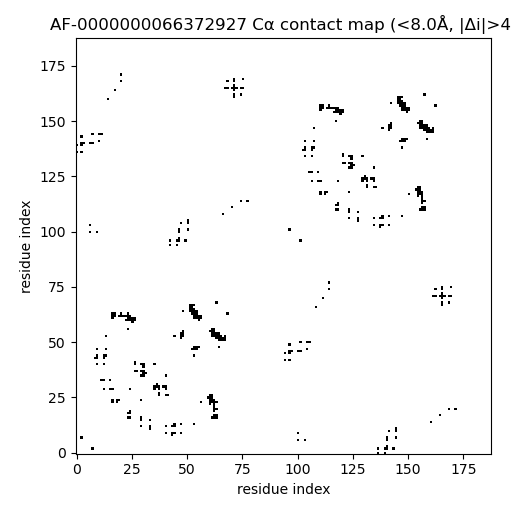N . GLN A 1 87 ? -23.656 -16.219 3.482 1 85.19 87 GLN A N 1
ATOM 672 C CA . GLN A 1 87 ? -25.094 -16.047 3.602 1 85.19 87 GLN A CA 1
ATOM 673 C C . GLN A 1 87 ? -25.844 -17.109 2.781 1 85.19 87 GLN A C 1
ATOM 675 O O . GLN A 1 87 ? -26.859 -17.641 3.221 1 85.19 87 GLN A O 1
ATOM 680 N N . GLU A 1 88 ? -25.375 -17.391 1.687 1 84.38 88 GLU A N 1
ATOM 681 C CA . GLU A 1 88 ? -25.953 -18.422 0.835 1 84.38 88 GLU A CA 1
ATOM 682 C C . GLU A 1 88 ? -25.875 -19.797 1.503 1 84.38 88 GLU A C 1
ATOM 684 O O . GLU A 1 88 ? -26.812 -20.594 1.419 1 84.38 88 GLU A O 1
ATOM 689 N N . LEU A 1 89 ? -24.875 -20.062 2.152 1 83.44 89 LEU A N 1
ATOM 690 C CA . LEU A 1 89 ? -24.703 -21.312 2.861 1 83.44 89 LEU A CA 1
ATOM 691 C C . LEU A 1 89 ? -25.625 -21.406 4.07 1 83.44 89 LEU A C 1
ATOM 693 O O . LEU A 1 89 ? -26.172 -22.469 4.367 1 83.44 89 LEU A O 1
ATOM 697 N N . GLU A 1 90 ? -25.703 -20.312 4.691 1 81.81 90 GLU A N 1
ATOM 698 C CA . GLU A 1 90 ? -26.609 -20.234 5.828 1 81.81 90 GLU A CA 1
ATOM 699 C C . GLU A 1 90 ? -28.047 -20.469 5.391 1 81.81 90 GLU A C 1
ATOM 701 O O . GLU A 1 90 ? -28.812 -21.156 6.078 1 81.81 90 GLU A O 1
ATOM 706 N N . ASN A 1 91 ? -28.328 -19.891 4.316 1 78 91 ASN A N 1
ATOM 707 C CA . ASN A 1 91 ? -29.672 -20.062 3.785 1 78 91 ASN A CA 1
ATOM 708 C C . ASN A 1 91 ? -29.922 -21.5 3.318 1 78 91 ASN A C 1
ATOM 710 O O . ASN A 1 91 ? -31.062 -21.969 3.334 1 78 91 ASN A O 1
ATOM 714 N N . ARG A 1 92 ? -28.906 -22.125 2.955 1 76.56 92 ARG A N 1
ATOM 715 C CA . ARG A 1 92 ? -29.062 -23.5 2.51 1 76.56 92 ARG A CA 1
ATOM 716 C C . ARG A 1 92 ? -29.219 -24.453 3.697 1 76.56 92 ARG A C 1
ATOM 718 O O . ARG A 1 92 ? -29.859 -25.484 3.588 1 76.56 92 ARG A O 1
ATOM 725 N N . ILE A 1 93 ? -28.516 -24.109 4.668 1 76.31 93 ILE A N 1
ATOM 726 C CA . ILE A 1 93 ? -28.594 -25.016 5.816 1 76.31 93 ILE A CA 1
ATOM 727 C C . ILE A 1 93 ? -29.938 -24.859 6.512 1 76.31 93 ILE A C 1
ATOM 729 O O . ILE A 1 93 ? -30.562 -25.844 6.914 1 76.31 93 ILE A O 1
ATOM 733 N N . TYR A 1 94 ? -30.344 -23.531 6.688 1 57.47 94 TYR A N 1
ATOM 734 C CA . TYR A 1 94 ? -31.641 -23.453 7.336 1 57.47 94 TYR A CA 1
ATOM 735 C C . TYR A 1 94 ? -32.75 -23.438 6.305 1 57.47 94 TYR A C 1
ATOM 737 O O . TYR A 1 94 ? -32.625 -22.844 5.242 1 57.47 94 TYR A O 1
ATOM 745 N N . MET B 1 1 ? 12.852 15.211 -8.18 1 66.19 1 MET B N 1
ATOM 746 C CA . MET B 1 1 ? 13.938 14.32 -7.785 1 66.19 1 MET B CA 1
ATOM 747 C C . MET B 1 1 ? 13.742 12.93 -8.367 1 66.19 1 MET B C 1
ATOM 749 O O . MET B 1 1 ? 12.617 12.523 -8.664 1 66.19 1 MET B O 1
ATOM 753 N N . ALA B 1 2 ? 14.844 12.32 -8.656 1 76.94 2 ALA B N 1
ATOM 754 C CA . ALA B 1 2 ? 14.805 11.078 -9.422 1 76.94 2 ALA B CA 1
ATOM 755 C C . ALA B 1 2 ? 14.281 9.93 -8.57 1 76.94 2 ALA B C 1
ATOM 757 O O . ALA B 1 2 ? 14.602 9.828 -7.379 1 76.94 2 ALA B O 1
ATOM 758 N N . THR B 1 3 ? 13.305 9.297 -8.875 1 84.81 3 THR B N 1
ATOM 759 C CA . THR B 1 3 ? 12.773 8.109 -8.219 1 84.81 3 THR B CA 1
ATOM 760 C C . THR B 1 3 ? 13.82 7 -8.164 1 84.81 3 THR B C 1
ATOM 762 O O . THR B 1 3 ? 14.773 7 -8.953 1 84.81 3 THR B O 1
ATOM 765 N N . SER B 1 4 ? 13.742 6.215 -7.105 1 91.19 4 SER B N 1
ATOM 766 C CA . SER B 1 4 ? 14.625 5.066 -6.922 1 91.19 4 SER B CA 1
ATOM 767 C C . SER B 1 4 ? 14.094 3.84 -7.656 1 91.19 4 SER B C 1
ATOM 769 O O . SER B 1 4 ? 12.945 3.445 -7.469 1 91.19 4 SER B O 1
ATOM 771 N N . LYS B 1 5 ? 15.031 3.295 -8.445 1 91.25 5 LYS B N 1
ATOM 772 C CA . LYS B 1 5 ? 14.664 2.104 -9.195 1 91.25 5 LYS B CA 1
ATOM 773 C C . LYS B 1 5 ? 14.273 0.959 -8.266 1 91.25 5 LYS B C 1
ATOM 775 O O . LYS B 1 5 ? 13.32 0.23 -8.539 1 91.25 5 LYS B O 1
ATOM 780 N N . LYS B 1 6 ? 15.086 0.843 -7.164 1 91.75 6 LYS B N 1
ATOM 781 C CA . LY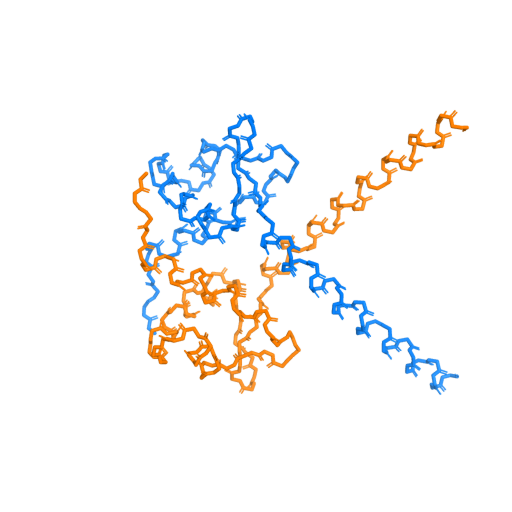S B 1 6 ? 14.805 -0.232 -6.219 1 91.75 6 LYS B CA 1
ATOM 782 C C . LYS B 1 6 ? 13.453 -0.024 -5.535 1 91.75 6 LYS B C 1
ATOM 784 O O . LYS B 1 6 ? 12.688 -0.972 -5.371 1 91.75 6 LYS B O 1
ATOM 789 N N . ALA B 1 7 ? 13.195 1.195 -5.121 1 94.06 7 ALA B N 1
ATOM 790 C CA . ALA B 1 7 ? 11.914 1.51 -4.484 1 94.06 7 ALA B CA 1
ATOM 791 C C . ALA B 1 7 ? 10.75 1.273 -5.441 1 94.06 7 ALA B C 1
ATOM 793 O O . ALA B 1 7 ? 9.727 0.711 -5.051 1 94.06 7 ALA B O 1
ATOM 794 N N . GLN B 1 8 ? 11 1.666 -6.684 1 95.06 8 GLN B N 1
ATOM 795 C CA . GLN B 1 8 ? 9.945 1.498 -7.676 1 95.06 8 GLN B CA 1
ATOM 796 C C . GLN B 1 8 ? 9.648 0.021 -7.926 1 95.06 8 GLN B C 1
ATOM 798 O O . GLN B 1 8 ? 8.492 -0.368 -8.094 1 95.06 8 GLN B O 1
ATOM 803 N N . ARG B 1 9 ? 10.672 -0.734 -7.918 1 95.38 9 ARG B N 1
ATOM 804 C CA . ARG B 1 9 ? 10.484 -2.168 -8.117 1 95.38 9 ARG B CA 1
ATOM 805 C C . ARG B 1 9 ? 9.688 -2.779 -6.977 1 95.38 9 ARG B C 1
ATOM 807 O O . ARG B 1 9 ? 8.75 -3.549 -7.207 1 95.38 9 ARG B O 1
ATOM 814 N N . LEU B 1 10 ? 10.062 -2.457 -5.805 1 96.31 10 LEU B N 1
ATOM 815 C CA . LEU B 1 10 ? 9.375 -2.941 -4.613 1 96.31 10 LEU B CA 1
ATOM 816 C C . LEU B 1 10 ? 7.898 -2.561 -4.645 1 96.31 10 LEU B C 1
ATOM 818 O O . LEU B 1 10 ? 7.031 -3.391 -4.352 1 96.31 10 LEU B O 1
ATOM 822 N N . LEU B 1 11 ? 7.656 -1.386 -5.043 1 96.38 11 LEU B N 1
ATOM 823 C CA . LEU B 1 11 ? 6.285 -0.888 -5.078 1 96.38 11 LEU B CA 1
ATOM 824 C C . LEU B 1 11 ? 5.492 -1.559 -6.191 1 96.38 11 LEU B C 1
ATOM 826 O O . LEU B 1 11 ? 4.293 -1.812 -6.043 1 96.38 11 LEU B O 1
ATOM 830 N N . ARG B 1 12 ? 6.117 -1.857 -7.289 1 94.5 12 ARG B N 1
ATOM 831 C CA . ARG B 1 12 ? 5.48 -2.598 -8.375 1 94.5 12 ARG B CA 1
ATOM 832 C C . ARG B 1 12 ? 5.102 -4.008 -7.926 1 94.5 12 ARG B C 1
ATOM 834 O O . ARG B 1 12 ? 4.023 -4.504 -8.266 1 94.5 12 ARG B O 1
ATOM 841 N N . VAL B 1 13 ? 5.988 -4.59 -7.195 1 95 13 VAL B N 1
ATOM 842 C CA . VAL B 1 13 ? 5.711 -5.922 -6.668 1 95 13 VAL B CA 1
ATOM 843 C C . VAL B 1 13 ? 4.488 -5.871 -5.754 1 95 13 VAL B C 1
ATOM 845 O O . VAL B 1 13 ? 3.594 -6.719 -5.859 1 95 13 VAL B O 1
ATOM 848 N N . PHE B 1 14 ? 4.406 -4.902 -4.918 1 94.62 14 PHE B N 1
ATOM 849 C CA . PHE B 1 14 ? 3.281 -4.719 -4.008 1 94.62 14 PHE B CA 1
ATOM 850 C C . PHE B 1 14 ? 1.978 -4.586 -4.785 1 94.62 14 PHE B C 1
ATOM 852 O O . PHE B 1 14 ? 0.991 -5.258 -4.477 1 94.62 14 PHE B O 1
ATOM 859 N N . LEU B 1 15 ? 2.016 -3.789 -5.809 1 92.62 15 LEU B N 1
ATOM 860 C CA . LEU B 1 15 ? 0.819 -3.518 -6.598 1 92.62 15 LEU B CA 1
ATOM 861 C C . LEU B 1 15 ? 0.377 -4.762 -7.359 1 92.62 15 LEU B C 1
ATOM 863 O O . LEU B 1 15 ? -0.819 -4.973 -7.57 1 92.62 15 LEU B O 1
ATOM 867 N N . ALA B 1 16 ? 1.287 -5.582 -7.68 1 90.5 16 ALA B N 1
ATOM 868 C CA . ALA B 1 16 ? 1.016 -6.77 -8.492 1 90.5 16 ALA B CA 1
ATOM 869 C C . ALA B 1 16 ? 0.383 -7.871 -7.648 1 90.5 16 ALA B C 1
ATOM 871 O O . ALA B 1 16 ? -0.155 -8.844 -8.188 1 90.5 16 ALA B O 1
ATOM 872 N N . MET B 1 17 ? 0.426 -7.781 -6.348 1 87.38 17 MET B N 1
ATOM 873 C CA . MET B 1 17 ? -0.106 -8.805 -5.457 1 87.38 17 MET B CA 1
ATOM 874 C C . MET B 1 17 ? -1.619 -8.922 -5.602 1 87.38 17 MET B C 1
ATOM 876 O O . MET B 1 17 ? -2.219 -9.891 -5.133 1 87.38 17 MET B O 1
ATOM 880 N N . ASP B 1 18 ? -2.199 -7.98 -6.133 1 75.5 18 ASP B N 1
ATOM 881 C CA . ASP B 1 18 ? -3.65 -7.871 -6.254 1 75.5 18 ASP B CA 1
ATOM 882 C C . ASP B 1 18 ? -4.215 -9 -7.113 1 75.5 18 ASP B C 1
ATOM 884 O O . ASP B 1 18 ? -5.422 -9.242 -7.113 1 75.5 18 ASP B O 1
ATOM 888 N N . ALA B 1 19 ? -3.482 -9.727 -7.75 1 66.88 19 ALA B N 1
ATOM 889 C CA . ALA B 1 19 ? -3.92 -10.641 -8.797 1 66.88 19 ALA B CA 1
ATOM 890 C C . ALA B 1 19 ? -4.738 -11.789 -8.219 1 66.88 19 ALA B C 1
ATOM 892 O O . ALA B 1 19 ? -5.699 -12.25 -8.836 1 66.88 19 ALA B O 1
ATOM 893 N N . HIS B 1 20 ? -4.344 -12.297 -7.012 1 65.88 20 HIS B N 1
ATOM 894 C CA . HIS B 1 20 ? -5.051 -13.445 -6.457 1 65.88 20 HIS B CA 1
ATOM 895 C C . HIS B 1 20 ? -5.402 -13.219 -4.992 1 65.88 20 HIS B C 1
ATOM 897 O O . HIS B 1 20 ? -4.699 -13.703 -4.102 1 65.88 20 HIS B O 1
ATOM 903 N N . PRO B 1 21 ? -6.52 -12.633 -4.777 1 60.56 21 PRO B N 1
ATOM 904 C CA . PRO B 1 21 ? -6.832 -12.164 -3.424 1 60.56 21 PRO B CA 1
ATOM 905 C C . PRO B 1 21 ? -7.105 -13.312 -2.451 1 60.56 21 PRO B C 1
ATOM 907 O O . PRO B 1 21 ? -6.824 -13.188 -1.256 1 60.56 21 PRO B O 1
ATOM 910 N N . VAL B 1 22 ? -7.496 -14.43 -2.924 1 64.12 22 VAL B N 1
ATOM 911 C CA . VAL B 1 22 ? -7.898 -15.5 -2.016 1 64.12 22 VAL B CA 1
ATOM 912 C C . VAL B 1 22 ? -6.719 -16.438 -1.762 1 64.12 22 VAL B C 1
ATOM 914 O O . VAL B 1 22 ? -6.363 -16.688 -0.611 1 64.12 22 VAL B O 1
ATOM 917 N N . ILE B 1 23 ? -6.113 -16.844 -2.748 1 75.44 23 ILE B N 1
ATOM 918 C CA . ILE B 1 23 ? -5.098 -17.875 -2.615 1 75.44 23 ILE B CA 1
ATOM 919 C C . ILE B 1 23 ? -3.709 -17.234 -2.578 1 75.44 23 ILE B C 1
ATOM 921 O O . ILE B 1 23 ? -2.727 -17.906 -2.23 1 75.44 23 ILE B O 1
ATOM 925 N N . GLY B 1 24 ? -3.734 -15.938 -2.801 1 87.06 24 GLY B N 1
ATOM 926 C CA . GLY B 1 24 ? -2.453 -15.25 -2.861 1 87.06 24 GLY B CA 1
ATOM 927 C C . GLY B 1 24 ? -1.718 -15.477 -4.168 1 87.06 24 GLY B C 1
ATOM 928 O O . GLY B 1 24 ? -2.262 -16.078 -5.098 1 87.06 24 GLY B O 1
ATOM 929 N N . ILE B 1 25 ? -0.576 -14.961 -4.324 1 92.31 25 ILE B N 1
ATOM 930 C CA . ILE B 1 25 ? 0.232 -15.039 -5.539 1 92.31 25 ILE B CA 1
ATOM 931 C C . ILE B 1 25 ? 1.623 -15.57 -5.199 1 92.31 25 ILE B C 1
ATOM 933 O O . ILE B 1 25 ? 2.201 -15.203 -4.172 1 92.31 25 ILE B O 1
ATOM 937 N N . SER B 1 26 ? 2.086 -16.375 -6.047 1 93.94 26 SER B N 1
ATOM 938 C CA . SER B 1 26 ? 3.383 -16.984 -5.789 1 93.94 26 SER B CA 1
ATOM 939 C C . SER B 1 26 ? 4.523 -16.094 -6.258 1 93.94 26 SER B C 1
ATOM 941 O O . SER B 1 26 ? 4.312 -15.172 -7.051 1 93.94 26 SER B O 1
ATOM 943 N N . ASN B 1 27 ? 5.699 -16.406 -5.715 1 94 27 ASN B N 1
ATOM 944 C CA . ASN B 1 27 ? 6.906 -15.727 -6.176 1 94 27 ASN B CA 1
ATOM 945 C C . ASN B 1 27 ? 7.082 -15.859 -7.684 1 94 27 ASN B C 1
ATOM 947 O O . ASN 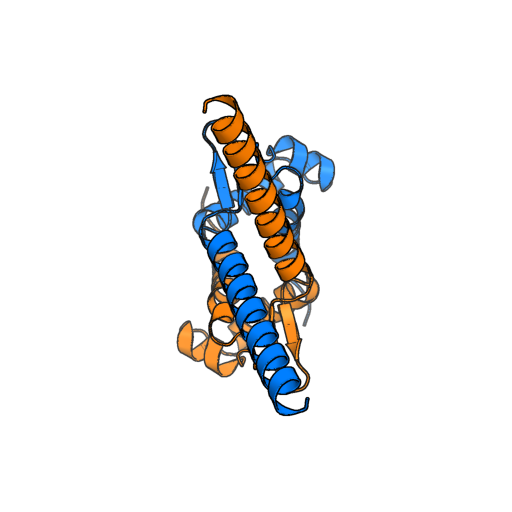B 1 27 ? 7.422 -14.883 -8.359 1 94 27 ASN B O 1
ATOM 951 N N . LYS B 1 28 ? 6.762 -17 -8.156 1 93.88 28 LYS B N 1
ATOM 952 C CA . LYS B 1 28 ? 6.91 -17.281 -9.586 1 93.88 28 LYS B CA 1
ATOM 953 C C . LYS B 1 28 ? 5.934 -16.438 -10.406 1 93.88 28 LYS B C 1
ATOM 955 O O . LYS B 1 28 ? 6.316 -15.852 -11.43 1 93.88 28 LYS B O 1
ATOM 960 N N . GLU B 1 29 ? 4.797 -16.422 -10.031 1 93.56 29 GLU B N 1
ATOM 961 C CA . GLU B 1 29 ? 3.787 -15.641 -10.742 1 93.56 29 GLU B CA 1
ATOM 962 C C . GLU B 1 29 ? 4.141 -14.156 -10.75 1 93.56 29 GLU B C 1
ATOM 964 O O . GLU B 1 29 ? 3.953 -13.477 -11.758 1 93.56 29 GLU B O 1
ATOM 969 N N . LEU B 1 30 ? 4.621 -13.688 -9.648 1 94.25 30 LEU B N 1
ATOM 970 C CA . LEU B 1 30 ? 5.062 -12.297 -9.57 1 94.25 30 LEU B CA 1
ATOM 971 C C . LEU B 1 30 ? 6.238 -12.055 -10.508 1 94.25 30 LEU B C 1
ATOM 973 O O . LEU B 1 30 ? 6.254 -11.062 -11.242 1 94.25 30 LEU B O 1
ATOM 977 N N . SER B 1 31 ? 7.145 -12.938 -10.422 1 96.19 31 SER B N 1
ATOM 978 C CA . SER B 1 31 ? 8.328 -12.828 -11.273 1 96.19 31 SER B CA 1
ATOM 979 C C . SER B 1 31 ? 7.941 -12.812 -12.75 1 96.19 31 SER B C 1
ATOM 981 O O . SER B 1 31 ? 8.367 -11.93 -13.5 1 96.19 31 SER B O 1
ATOM 983 N N . ASP B 1 32 ? 7.129 -13.758 -13.164 1 94.81 32 ASP B N 1
ATOM 984 C CA . ASP B 1 32 ? 6.688 -13.867 -14.547 1 94.81 32 ASP B CA 1
ATOM 985 C C . ASP B 1 32 ? 5.887 -12.633 -14.969 1 94.81 32 ASP B C 1
ATOM 987 O O . ASP B 1 32 ? 6.113 -12.078 -16.047 1 94.81 32 ASP B O 1
ATOM 991 N N . GLY B 1 33 ? 5.043 -12.234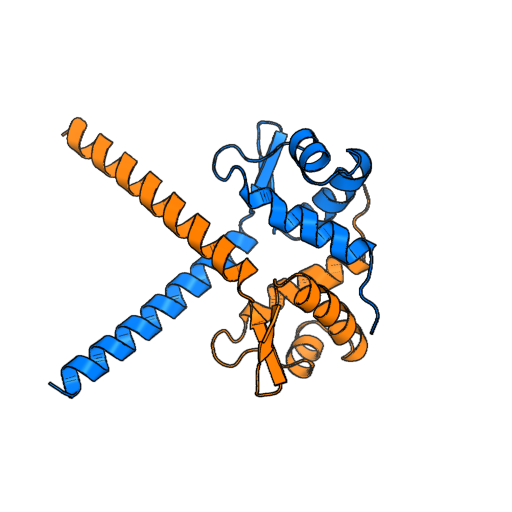 -14.141 1 93.06 33 GLY B N 1
ATOM 992 C CA . GLY B 1 33 ? 4.156 -11.125 -14.453 1 93.06 33 GLY B CA 1
ATOM 993 C C . GLY B 1 33 ? 4.875 -9.789 -14.531 1 93.06 33 GLY B C 1
ATOM 994 O O . GLY B 1 33 ? 4.469 -8.906 -15.289 1 93.06 33 GLY B O 1
ATOM 995 N N . LEU B 1 34 ? 5.961 -9.656 -13.805 1 94.75 34 LEU B N 1
ATOM 996 C CA . LEU B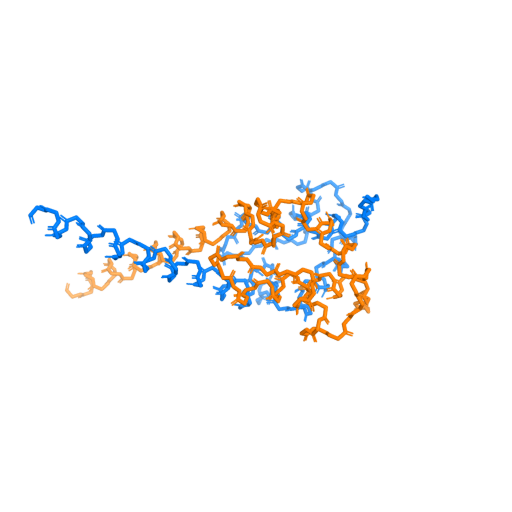 1 34 ? 6.648 -8.367 -13.719 1 94.75 34 LEU B CA 1
ATOM 997 C C . LEU B 1 34 ? 7.918 -8.375 -14.57 1 94.75 34 LEU B C 1
ATOM 999 O O . LEU B 1 34 ? 8.562 -7.336 -14.734 1 94.75 34 LEU B O 1
ATOM 1003 N N . GLY B 1 35 ? 8.258 -9.523 -15.055 1 96.19 35 GLY B N 1
ATOM 1004 C CA . GLY B 1 35 ? 9.508 -9.625 -15.789 1 96.19 35 GLY B CA 1
ATOM 1005 C C . GLY B 1 35 ? 10.734 -9.477 -14.914 1 96.19 35 GLY B C 1
ATOM 1006 O O . GLY B 1 35 ? 11.719 -8.852 -15.312 1 96.19 35 GLY B O 1
ATOM 1007 N N . LEU B 1 36 ? 10.641 -9.93 -13.719 1 95.88 36 LEU B N 1
ATOM 1008 C CA . LEU B 1 36 ? 11.734 -9.922 -12.758 1 95.88 36 LEU B CA 1
ATOM 1009 C C . LEU B 1 36 ? 12.188 -11.336 -12.438 1 95.88 36 LEU B C 1
ATOM 1011 O O . LEU B 1 36 ? 11.445 -12.297 -12.656 1 95.88 36 LEU B O 1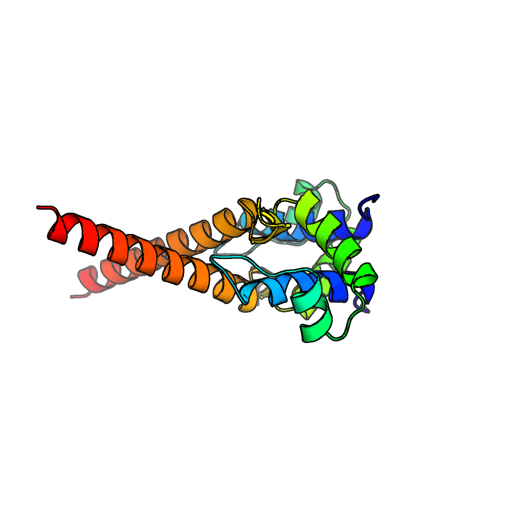
ATOM 1015 N N . THR B 1 37 ? 13.367 -11.422 -11.914 1 95.31 37 THR B N 1
ATOM 1016 C CA . THR B 1 37 ? 13.812 -12.734 -11.453 1 95.31 37 THR B CA 1
ATOM 1017 C C . THR B 1 37 ? 13.211 -13.062 -10.086 1 95.31 37 THR B C 1
ATOM 1019 O O . THR B 1 37 ? 12.906 -12.156 -9.305 1 95.31 37 THR B O 1
ATOM 1022 N N . PRO B 1 38 ? 13.094 -14.375 -9.812 1 94.75 38 PRO B N 1
ATOM 1023 C CA . PRO B 1 38 ? 12.586 -14.75 -8.484 1 94.75 38 PRO B CA 1
ATOM 1024 C C . PRO B 1 38 ? 13.422 -14.164 -7.352 1 94.75 38 PRO B C 1
ATOM 1026 O O . PRO B 1 38 ? 12.875 -13.82 -6.297 1 94.75 38 PRO B O 1
ATOM 1029 N N . SER B 1 39 ? 14.594 -14.039 -7.559 1 94.19 39 SER B N 1
ATOM 1030 C CA . SER B 1 39 ? 15.461 -13.477 -6.527 1 94.19 39 SER B CA 1
ATOM 1031 C C . SER B 1 39 ? 15.156 -12 -6.289 1 94.19 39 SER B C 1
ATOM 1033 O O . SER B 1 39 ? 15.188 -11.531 -5.152 1 94.19 39 SER B O 1
ATOM 1035 N N . GLN B 1 40 ? 14.898 -11.25 -7.348 1 93.62 40 GLN B N 1
ATOM 1036 C CA . GLN B 1 40 ? 14.547 -9.844 -7.234 1 93.62 40 GLN B CA 1
ATOM 1037 C C . GLN B 1 40 ? 13.219 -9.664 -6.5 1 93.62 40 GLN B C 1
ATOM 1039 O O . GLN B 1 40 ? 13.086 -8.773 -5.66 1 93.62 40 GLN B O 1
ATOM 1044 N N . VAL B 1 41 ? 12.305 -10.562 -6.793 1 95.31 41 VAL B N 1
ATOM 1045 C CA . VAL B 1 41 ? 10.984 -10.5 -6.168 1 95.31 41 VAL B CA 1
ATOM 1046 C C . VAL B 1 41 ? 11.094 -10.859 -4.691 1 95.31 41 VAL B C 1
ATOM 1048 O O . VAL B 1 41 ? 10.492 -10.211 -3.838 1 95.31 41 VAL B O 1
ATOM 1051 N N . SER B 1 42 ? 11.836 -11.812 -4.391 1 94.5 42 SER B N 1
ATOM 1052 C CA . SER B 1 42 ? 11.953 -12.297 -3.018 1 94.5 42 SER B CA 1
ATOM 1053 C C . SER B 1 42 ? 12.469 -11.203 -2.084 1 94.5 42 SER B C 1
ATOM 1055 O O . SER B 1 42 ? 11.961 -11.047 -0.972 1 94.5 42 SER B O 1
ATOM 1057 N N . ARG B 1 43 ? 13.391 -10.484 -2.551 1 94.69 43 ARG B N 1
ATOM 1058 C CA . ARG B 1 43 ? 13.938 -9.406 -1.727 1 94.69 43 ARG B CA 1
ATOM 1059 C C . ARG B 1 43 ? 12.891 -8.336 -1.462 1 94.69 43 ARG B C 1
ATOM 1061 O O . ARG B 1 43 ? 12.773 -7.832 -0.342 1 94.69 43 ARG B O 1
ATOM 1068 N N . ASP B 1 44 ? 12.258 -8.023 -2.465 1 95.69 44 ASP B N 1
ATOM 1069 C CA . ASP B 1 44 ? 11.219 -7.012 -2.328 1 95.69 44 ASP B CA 1
ATOM 1070 C C . ASP B 1 44 ? 10.094 -7.5 -1.414 1 95.69 44 ASP B C 1
ATOM 1072 O O . ASP B 1 44 ? 9.625 -6.754 -0.55 1 95.69 44 ASP B O 1
ATOM 1076 N N . ILE B 1 45 ? 9.789 -8.727 -1.59 1 95.62 45 ILE B N 1
ATOM 1077 C CA . ILE B 1 45 ? 8.719 -9.312 -0.791 1 95.62 45 ILE B CA 1
ATOM 1078 C C . ILE B 1 45 ? 9.125 -9.344 0.68 1 95.62 45 ILE B C 1
ATOM 1080 O O . ILE B 1 45 ? 8.305 -9.078 1.563 1 95.62 45 ILE B O 1
ATOM 1084 N N . ASP B 1 46 ? 10.312 -9.672 0.898 1 96.06 46 ASP B N 1
ATOM 1085 C CA . ASP B 1 46 ? 10.805 -9.703 2.271 1 96.06 46 ASP B CA 1
ATOM 1086 C C . ASP B 1 46 ? 10.609 -8.352 2.959 1 96.06 46 ASP B C 1
ATOM 1088 O O . ASP B 1 46 ? 10.188 -8.297 4.117 1 96.06 46 ASP B O 1
ATOM 1092 N N . ASP B 1 47 ? 10.859 -7.32 2.293 1 96.75 47 ASP B N 1
ATOM 1093 C CA . ASP B 1 47 ? 10.664 -5.98 2.842 1 96.75 47 ASP B CA 1
ATOM 1094 C C . ASP B 1 47 ? 9.18 -5.691 3.064 1 96.75 47 ASP B C 1
ATOM 1096 O O . ASP B 1 47 ? 8.805 -5.078 4.066 1 96.75 47 ASP B O 1
ATOM 1100 N N . LEU B 1 48 ? 8.391 -6.133 2.186 1 96.81 48 LEU B N 1
ATOM 1101 C CA . LEU B 1 48 ? 6.949 -5.926 2.289 1 96.81 48 LEU B CA 1
ATOM 1102 C C . LEU B 1 48 ? 6.363 -6.73 3.443 1 96.81 48 LEU B C 1
ATOM 1104 O O . LEU B 1 48 ? 5.488 -6.242 4.16 1 96.81 48 LEU B O 1
ATOM 1108 N N . VAL B 1 49 ? 6.875 -7.918 3.635 1 95.94 49 VAL B N 1
ATOM 1109 C CA . VAL B 1 49 ? 6.434 -8.773 4.73 1 95.94 49 VAL B CA 1
ATOM 1110 C C . VAL B 1 49 ? 6.855 -8.164 6.066 1 95.94 49 VAL B C 1
ATOM 1112 O O . VAL B 1 49 ? 6.051 -8.078 6.996 1 95.94 49 VAL B O 1
ATOM 1115 N N . ALA B 1 50 ? 8 -7.703 6.094 1 96.44 50 ALA B N 1
ATOM 1116 C CA . ALA B 1 50 ? 8.523 -7.094 7.312 1 96.44 50 ALA B CA 1
ATOM 1117 C C . ALA B 1 50 ? 7.715 -5.863 7.703 1 96.44 50 ALA B C 1
ATOM 1119 O O . ALA B 1 50 ? 7.566 -5.562 8.891 1 96.44 50 ALA B O 1
ATOM 1120 N N . SER B 1 51 ? 7.168 -5.156 6.785 1 95.31 51 SER B N 1
ATOM 1121 C CA . SER B 1 51 ? 6.391 -3.943 7.027 1 95.31 51 SER B CA 1
ATOM 1122 C C . SER B 1 51 ? 4.977 -4.277 7.48 1 95.31 51 SER B C 1
ATOM 1124 O O . SER B 1 51 ? 4.25 -3.402 7.961 1 95.31 51 SER B O 1
ATOM 1126 N N . GLY B 1 52 ? 4.555 -5.539 7.168 1 95.31 52 GLY B N 1
ATOM 1127 C CA . GLY B 1 52 ? 3.195 -5.945 7.492 1 95.31 52 GLY B CA 1
ATOM 1128 C C . GLY B 1 52 ? 2.215 -5.703 6.359 1 95.31 52 GLY B C 1
ATOM 1129 O O . GLY B 1 52 ? 1.036 -6.047 6.465 1 95.31 52 GLY B O 1
ATOM 1130 N 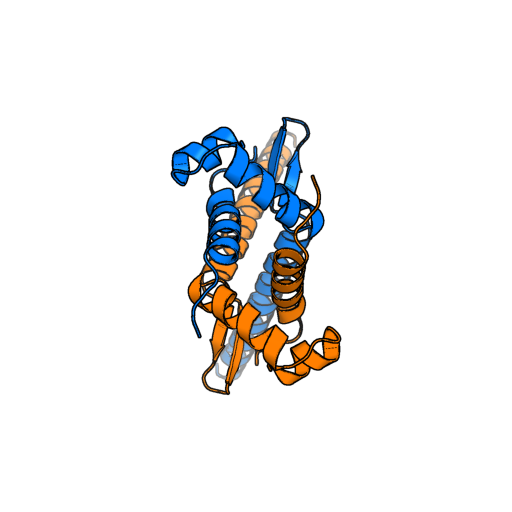N . LEU B 1 53 ? 2.699 -5.176 5.262 1 95 53 LEU B N 1
ATOM 1131 C CA . LEU B 1 53 ? 1.846 -4.891 4.113 1 95 53 LEU B CA 1
ATOM 1132 C C . LEU B 1 53 ? 1.531 -6.164 3.336 1 95 53 LEU B C 1
ATOM 1134 O O . LEU B 1 53 ? 0.522 -6.23 2.631 1 95 53 LEU B O 1
ATOM 1138 N N . VAL B 1 54 ? 2.445 -7.117 3.484 1 94.44 54 VAL B N 1
ATOM 1139 C CA . VAL B 1 54 ? 2.295 -8.422 2.85 1 94.44 54 VAL B CA 1
ATOM 1140 C C . VAL B 1 54 ? 2.49 -9.523 3.885 1 94.44 54 VAL B C 1
ATOM 1142 O O . VAL B 1 54 ? 3.186 -9.328 4.887 1 94.44 54 VAL B O 1
ATOM 1145 N N . ILE B 1 55 ? 1.83 -10.641 3.604 1 93.81 55 ILE B N 1
ATOM 1146 C CA . ILE B 1 55 ? 2.006 -11.805 4.465 1 93.81 55 ILE B CA 1
ATOM 1147 C C . ILE B 1 55 ? 2.25 -13.047 3.613 1 93.81 55 ILE B C 1
ATOM 1149 O O . ILE B 1 55 ? 1.728 -13.156 2.502 1 93.81 55 ILE B O 1
ATOM 1153 N N . LYS B 1 56 ? 2.988 -13.914 4.191 1 93.88 56 LYS B N 1
ATOM 1154 C CA . LYS B 1 56 ? 3.154 -15.227 3.572 1 93.88 56 LYS B CA 1
ATOM 1155 C C . LYS B 1 56 ? 2.107 -16.219 4.082 1 93.88 56 LYS B C 1
ATOM 1157 O O . LYS B 1 56 ? 1.965 -16.406 5.293 1 93.88 56 LYS B O 1
ATOM 1162 N N . LEU B 1 57 ? 1.468 -16.812 3.199 1 92.5 57 LEU B N 1
ATOM 1163 C CA . LEU B 1 57 ? 0.42 -17.766 3.562 1 92.5 57 LEU B CA 1
ATOM 1164 C C . LEU B 1 57 ? 1.001 -19.156 3.793 1 92.5 57 LEU B C 1
ATOM 1166 O O . LEU B 1 57 ? 2.16 -19.406 3.459 1 92.5 57 LEU B O 1
ATOM 1170 N N . GLU B 1 58 ? 0.167 -20 4.32 1 92.69 58 GLU B N 1
ATOM 1171 C CA . GLU B 1 58 ? 0.592 -21.359 4.641 1 92.69 58 GLU B CA 1
ATOM 1172 C C . GLU B 1 58 ? 0.983 -22.125 3.379 1 92.69 58 GLU B C 1
ATOM 1174 O O . GLU B 1 58 ? 1.879 -22.969 3.414 1 92.69 58 GLU B O 1
ATOM 1179 N N . ASN B 1 59 ? 0.387 -21.812 2.305 1 91.31 59 ASN B N 1
ATOM 1180 C CA . ASN B 1 59 ? 0.654 -22.5 1.049 1 91.31 59 ASN B CA 1
ATOM 1181 C C . ASN B 1 59 ? 1.907 -21.969 0.365 1 91.31 59 ASN B C 1
ATOM 1183 O O . ASN B 1 59 ? 2.275 -22.422 -0.718 1 91.31 59 ASN B O 1
ATOM 1187 N N . GLY B 1 60 ? 2.467 -20.938 0.992 1 93.12 60 GLY B N 1
ATOM 1188 C CA . GLY B 1 60 ? 3.693 -20.391 0.44 1 93.12 60 GLY B CA 1
ATOM 1189 C C . GLY B 1 60 ? 3.463 -19.156 -0.413 1 93.12 60 GLY B C 1
ATOM 1190 O O . GLY B 1 60 ? 4.414 -18.484 -0.8 1 93.12 60 GLY B O 1
ATOM 1191 N N . ASN B 1 61 ? 2.221 -18.859 -0.692 1 93.56 61 ASN B N 1
ATOM 1192 C CA . ASN B 1 61 ? 1.884 -17.688 -1.484 1 93.56 61 ASN B CA 1
ATOM 1193 C C . ASN B 1 61 ? 1.858 -16.422 -0.629 1 93.56 61 ASN B C 1
ATOM 1195 O O . ASN B 1 61 ? 1.927 -16.5 0.599 1 93.56 61 ASN B O 1
ATOM 1199 N N . TYR B 1 62 ? 1.792 -15.344 -1.338 1 93.44 62 TYR B N 1
ATOM 1200 C CA . TYR B 1 62 ? 1.795 -14.047 -0.662 1 93.44 62 TYR B CA 1
ATOM 1201 C C . TYR B 1 62 ? 0.476 -13.32 -0.88 1 93.44 62 TYR B C 1
ATOM 1203 O O . TYR B 1 62 ? -0.096 -13.367 -1.972 1 93.44 62 TYR B O 1
ATOM 1211 N N . ALA B 1 63 ? 0.064 -12.672 0.194 1 92.12 63 ALA B N 1
ATOM 1212 C CA . ALA B 1 63 ? -1.157 -11.867 0.154 1 92.12 63 ALA B CA 1
ATOM 1213 C C . ALA B 1 63 ? -0.966 -10.539 0.877 1 92.12 63 ALA B C 1
ATOM 1215 O O . ALA B 1 63 ? 0.055 -10.328 1.535 1 92.12 63 ALA B O 1
ATOM 1216 N N . TYR B 1 64 ? -1.93 -9.688 0.614 1 91.75 64 TYR B N 1
ATOM 1217 C CA . TYR B 1 64 ? -1.885 -8.445 1.373 1 91.75 64 TYR B CA 1
ATOM 1218 C C . TYR B 1 64 ? -2.018 -8.711 2.867 1 91.75 64 TYR B C 1
ATOM 1220 O O . TYR B 1 64 ? -2.799 -9.57 3.283 1 91.75 64 TYR B O 1
ATOM 1228 N N . GLY B 1 65 ? -1.342 -7.973 3.648 1 91.25 65 GLY B N 1
ATOM 1229 C CA . GLY B 1 65 ? -1.295 -8.18 5.086 1 91.25 65 GLY B CA 1
ATOM 1230 C C . GLY B 1 65 ? -2.275 -7.301 5.848 1 91.25 65 GLY B C 1
ATOM 1231 O O . GLY B 1 65 ? -3.057 -6.566 5.238 1 91.25 65 GLY B O 1
ATOM 1232 N N . ILE B 1 66 ? -2.225 -7.391 7.094 1 90.38 66 ILE B N 1
ATOM 1233 C CA . ILE B 1 66 ? -3.189 -6.758 7.988 1 90.38 66 ILE B CA 1
ATOM 1234 C C . ILE B 1 66 ? -3.115 -5.238 7.832 1 90.38 66 ILE B C 1
ATOM 1236 O O . ILE B 1 66 ? -4.141 -4.555 7.879 1 90.38 66 ILE B O 1
ATOM 1240 N N . LYS B 1 67 ? -1.953 -4.715 7.621 1 91.69 67 LYS B N 1
ATOM 1241 C CA . LYS B 1 67 ? -1.813 -3.266 7.5 1 91.69 67 LYS B CA 1
ATOM 1242 C C . LYS B 1 67 ? -2.488 -2.754 6.227 1 91.69 67 LYS B C 1
ATOM 1244 O O . LYS B 1 67 ? -3.094 -1.68 6.23 1 91.69 67 LYS B O 1
ATOM 1249 N N . THR B 1 68 ? -2.352 -3.488 5.203 1 90.81 68 THR B N 1
ATOM 1250 C CA . THR B 1 68 ? -3.045 -3.125 3.973 1 90.81 68 THR B CA 1
ATOM 1251 C C . THR B 1 68 ? -4.555 -3.148 4.176 1 90.81 68 THR B C 1
ATOM 1253 O O . THR B 1 68 ? -5.262 -2.238 3.738 1 90.81 68 THR B O 1
ATOM 1256 N N . LEU B 1 69 ? -4.973 -4.121 4.895 1 87.56 69 LEU B N 1
ATOM 1257 C CA . LEU B 1 69 ? -6.398 -4.25 5.176 1 87.56 69 LEU B CA 1
ATOM 1258 C C . LEU B 1 69 ? -6.891 -3.084 6.031 1 87.56 69 LEU B C 1
ATOM 1260 O O . LEU B 1 69 ? -8.016 -2.607 5.848 1 87.56 69 LEU B O 1
ATOM 1264 N N . GLN B 1 70 ? -6.133 -2.719 6.914 1 89.19 70 GLN B N 1
ATOM 1265 C CA . GLN B 1 70 ? -6.473 -1.588 7.773 1 89.19 70 GLN B CA 1
ATOM 1266 C C . GLN B 1 70 ? -6.609 -0.303 6.961 1 89.19 70 GLN B C 1
ATOM 1268 O O . GLN B 1 70 ? -7.504 0.506 7.215 1 89.19 70 GLN B O 1
ATOM 1273 N N . ILE B 1 71 ? -5.715 -0.168 6.047 1 87.5 71 ILE B N 1
ATOM 1274 C CA . ILE B 1 71 ? -5.793 0.981 5.152 1 87.5 71 ILE B CA 1
ATOM 1275 C C . ILE B 1 71 ? -7.105 0.94 4.371 1 87.5 71 ILE B C 1
ATOM 1277 O O . ILE B 1 71 ? -7.816 1.944 4.289 1 87.5 71 ILE B O 1
ATOM 1281 N N . ALA B 1 72 ? -7.391 -0.189 3.828 1 85.06 72 ALA B N 1
ATOM 1282 C CA . ALA B 1 72 ? -8.625 -0.376 3.066 1 85.06 72 ALA B CA 1
ATOM 1283 C C . ALA B 1 72 ? -9.844 -0.071 3.924 1 85.06 72 ALA B C 1
ATOM 1285 O O . ALA B 1 72 ? -10.797 0.559 3.455 1 85.06 72 ALA B O 1
ATOM 1286 N N . GLU B 1 73 ? -9.812 -0.498 5.129 1 85.31 73 GLU B N 1
ATOM 1287 C CA . GLU B 1 73 ? -10.93 -0.306 6.047 1 85.31 73 GLU B CA 1
ATOM 1288 C C . GLU B 1 73 ? -11.133 1.172 6.363 1 85.31 73 GLU B C 1
ATOM 1290 O O . GLU B 1 73 ? -12.266 1.633 6.496 1 85.31 73 GLU B O 1
ATOM 1295 N N . ARG B 1 74 ? -10.109 1.793 6.484 1 83.69 74 ARG B N 1
ATOM 1296 C CA . ARG B 1 74 ? -10.203 3.225 6.754 1 83.69 74 ARG B CA 1
ATOM 1297 C C . ARG B 1 74 ? -10.875 3.957 5.594 1 83.69 74 ARG B C 1
ATOM 1299 O O . ARG B 1 74 ? -11.672 4.871 5.809 1 83.69 74 ARG B O 1
ATOM 1306 N N . PHE B 1 75 ? -10.555 3.566 4.43 1 81.25 75 PHE B N 1
ATOM 1307 C CA . PHE B 1 75 ? -11.195 4.152 3.258 1 81.25 75 PHE B CA 1
ATOM 1308 C C . PHE B 1 75 ? -12.688 3.848 3.248 1 81.25 75 PHE B C 1
ATOM 1310 O O . PHE B 1 75 ? -13.5 4.719 2.932 1 81.25 75 PHE B O 1
ATOM 1317 N N . ARG B 1 76 ? -12.875 2.674 3.535 1 81 76 ARG B N 1
ATOM 1318 C CA . ARG B 1 76 ? -14.273 2.271 3.578 1 81 76 ARG B CA 1
ATOM 1319 C C . ARG B 1 76 ? -15.062 3.123 4.57 1 81 76 ARG B C 1
ATOM 1321 O O . ARG B 1 76 ? -16.141 3.615 4.254 1 81 76 ARG B O 1
ATOM 1328 N N . LYS B 1 77 ? -14.492 3.277 5.707 1 83.56 77 LYS B N 1
ATOM 1329 C CA . LYS B 1 77 ? -15.141 4.051 6.758 1 83.56 77 LYS B CA 1
ATOM 1330 C C . LYS B 1 77 ? -15.305 5.512 6.348 1 83.56 77 LYS B C 1
ATOM 1332 O O . LYS B 1 77 ? -16.328 6.129 6.625 1 83.56 77 LYS B O 1
ATOM 1337 N N . GLN B 1 78 ? -14.32 5.98 5.789 1 78.88 78 GLN B N 1
ATOM 1338 C CA . GLN B 1 78 ? -14.383 7.363 5.324 1 78.88 78 GLN B CA 1
ATOM 1339 C C . GLN B 1 78 ? -15.461 7.543 4.258 1 78.88 78 GLN B C 1
ATOM 1341 O O . GLN B 1 78 ? -16.188 8.531 4.266 1 78.88 78 GLN B O 1
ATOM 1346 N N . GLN B 1 79 ? -15.469 6.66 3.354 1 77.38 79 GLN B N 1
ATOM 1347 C CA . GLN B 1 79 ? -16.484 6.695 2.312 1 77.38 79 GLN B CA 1
ATOM 1348 C C . GLN B 1 79 ? -17.891 6.625 2.914 1 77.38 79 GLN B C 1
ATOM 1350 O O . GLN B 1 79 ? -18.797 7.32 2.465 1 77.38 79 GLN B O 1
ATOM 1355 N N . GLU B 1 80 ? -17.984 5.785 3.842 1 81.56 80 GLU B N 1
ATOM 1356 C CA . GLU B 1 80 ? -19.266 5.645 4.523 1 81.56 80 GLU B CA 1
ATOM 1357 C C . GLU B 1 80 ? -19.672 6.945 5.211 1 81.56 80 GLU B C 1
ATOM 1359 O O . GLU B 1 80 ? -20.844 7.336 5.176 1 81.56 80 GLU B O 1
ATOM 1364 N N . ARG B 1 81 ? -18.734 7.547 5.848 1 82.38 81 ARG B N 1
ATOM 1365 C CA . ARG B 1 81 ? -18.984 8.812 6.523 1 82.38 81 ARG B CA 1
ATOM 1366 C C . ARG B 1 81 ? -19.391 9.898 5.523 1 82.38 81 ARG B C 1
ATOM 1368 O O . ARG B 1 81 ? -20.297 10.68 5.781 1 82.38 81 ARG B O 1
ATOM 1375 N N . LEU B 1 82 ? -18.719 9.984 4.434 1 79.62 82 LEU B N 1
ATOM 1376 C CA . LEU B 1 82 ? -19.031 10.969 3.406 1 79.62 82 LEU B CA 1
ATOM 1377 C C . LEU B 1 82 ? -20.422 10.734 2.82 1 79.62 82 LEU B C 1
ATOM 1379 O O . LEU B 1 82 ? -21.172 11.68 2.596 1 79.62 82 LEU B O 1
ATOM 1383 N N . ASN B 1 83 ? -20.703 9.492 2.562 1 81.75 83 ASN B N 1
ATOM 1384 C CA . ASN B 1 83 ? -22.016 9.141 2.066 1 81.75 83 ASN B CA 1
ATOM 1385 C C . ASN B 1 83 ? -23.109 9.516 3.068 1 81.75 83 ASN B C 1
ATOM 1387 O O . ASN B 1 83 ? -24.172 10 2.684 1 81.75 83 ASN B O 1
ATOM 1391 N N . ALA B 1 84 ? -22.781 9.242 4.254 1 85.62 84 ALA B N 1
ATOM 1392 C CA . ALA B 1 84 ? -23.734 9.586 5.309 1 85.62 84 ALA B CA 1
ATOM 1393 C C . ALA B 1 84 ? -23.953 11.094 5.383 1 85.62 84 ALA B C 1
ATOM 1395 O O . ALA B 1 84 ? -25.078 11.547 5.57 1 85.62 84 ALA B O 1
ATOM 1396 N N . ARG B 1 85 ? -22.984 11.805 5.25 1 80.19 85 ARG B N 1
ATOM 1397 C CA . ARG B 1 85 ? -23.078 13.258 5.277 1 80.19 85 ARG B CA 1
ATOM 1398 C C . ARG B 1 85 ? -23.875 13.781 4.086 1 80.19 85 ARG B C 1
ATOM 1400 O O . ARG B 1 85 ? -24.672 14.711 4.227 1 80.19 85 ARG B O 1
ATOM 1407 N N . LEU B 1 86 ? -23.625 13.18 2.996 1 84.44 86 LEU B N 1
ATOM 1408 C CA . LEU B 1 86 ? -24.328 13.578 1.787 1 84.44 86 LEU B CA 1
ATOM 1409 C C . LEU B 1 86 ? -25.812 13.25 1.899 1 84.44 86 LEU B C 1
ATOM 1411 O O . LEU B 1 86 ? -26.672 14.031 1.474 1 84.44 86 LEU B O 1
ATOM 1415 N N . GLN B 1 87 ? -26.047 12.125 2.508 1 85.19 87 GLN B N 1
ATOM 1416 C CA . GLN B 1 87 ? -27.438 11.742 2.732 1 85.19 87 GLN B CA 1
ATOM 1417 C C . GLN B 1 87 ? -28.109 12.688 3.717 1 85.19 87 GLN B C 1
ATOM 1419 O O . GLN B 1 87 ? -29.281 13.039 3.537 1 85.19 87 GLN B O 1
ATOM 1424 N N . GLU B 1 88 ? -27.453 13.07 4.652 1 84.44 88 GLU B N 1
ATOM 1425 C CA . GLU B 1 88 ? -27.969 14.031 5.629 1 84.44 88 GLU B CA 1
ATOM 1426 C C . GLU B 1 88 ? -28.266 15.383 4.973 1 84.44 88 GLU B C 1
ATOM 1428 O O . GLU B 1 88 ? -29.266 16.016 5.285 1 84.44 88 GLU B O 1
ATOM 1433 N N . LEU B 1 89 ? -27.5 15.766 4.113 1 83.56 89 LEU B N 1
ATOM 1434 C CA . LEU B 1 89 ? -27.688 17.016 3.396 1 83.56 89 LEU B CA 1
ATOM 1435 C C . LEU B 1 89 ? -28.875 16.922 2.443 1 83.56 89 LEU B C 1
ATOM 1437 O O . LEU B 1 89 ? -29.641 17.875 2.297 1 83.56 89 LEU B O 1
ATOM 1441 N N . GLU B 1 90 ? -28.922 15.836 1.836 1 81.5 90 GLU B N 1
ATOM 1442 C CA . GLU B 1 90 ? -30.047 15.586 0.945 1 81.5 90 GLU B CA 1
ATOM 1443 C C . GLU B 1 90 ? -31.359 15.609 1.711 1 81.5 90 GLU B C 1
ATOM 1445 O O . GLU B 1 90 ? -32.375 16.156 1.231 1 81.5 90 GLU B O 1
ATOM 1450 N N . ASN B 1 91 ? -31.297 15.047 2.818 1 79.38 91 ASN B N 1
ATOM 1451 C CA . ASN B 1 91 ? -32.5 15.016 3.654 1 79.38 91 ASN B CA 1
ATOM 1452 C C . ASN B 1 91 ? -32.844 16.406 4.18 1 79.38 91 ASN B C 1
ATOM 1454 O O . ASN B 1 91 ? -34 16.703 4.43 1 79.38 91 ASN B O 1
ATOM 1458 N N . ARG B 1 92 ? -31.875 17.156 4.297 1 76.44 92 ARG B N 1
ATOM 1459 C CA . ARG B 1 92 ? -32.125 18.516 4.785 1 76.44 92 ARG B CA 1
ATOM 1460 C C . ARG B 1 92 ? -32.719 19.391 3.68 1 76.44 92 ARG B C 1
ATOM 1462 O O . ARG B 1 92 ? -33.469 20.328 3.951 1 76.44 92 ARG B O 1
ATOM 1469 N N . ILE B 1 93 ? -32.219 19.156 2.555 1 76.69 93 ILE B N 1
ATOM 1470 C CA . ILE B 1 93 ? -32.688 20 1.466 1 76.69 93 ILE B CA 1
ATOM 1471 C C . ILE B 1 93 ? -34.125 19.625 1.104 1 76.69 93 ILE B C 1
ATOM 1473 O O . ILE B 1 93 ? -34.969 20.484 0.871 1 76.69 93 ILE B O 1
ATOM 1477 N N . TYR B 1 94 ? -34.312 18.25 1.024 1 57.75 94 TYR B N 1
ATOM 1478 C CA . TYR B 1 94 ? -35.719 17.953 0.7 1 57.75 94 TYR B CA 1
ATOM 1479 C C . TYR B 1 94 ? -36.562 17.797 1.966 1 57.75 94 TYR B C 1
ATOM 1481 O O . TYR B 1 94 ? -36.094 17.234 2.961 1 57.75 94 TYR B O 1
#

pLDDT: mean 88.14, std 8.87, range [57.47, 96.81]